Protein 7QBP (pdb70)

Sequence (291 aa):
TFREDFHSLRAGGLNWDSLPLRLFGKGNAKFWDPADIDFTRDAEDWQGLTEEEERRSVAMLCSQFIAGEEAVTQDLQPFMAAMAAEGRFGDEMYLTQFCCFEEAKHTQVFRLWMDAVGLTGDLHSHVAENPGYRAIFYEELPRSSSLNALHDDPSPANQVRRASVTYNHVVEGTLALTGYFAWQKICRSRGILPGMQEVVRRIGDDERRHMAWGTFTCRRHVAADEESNWDVVQEQMQHLLPLAVTQIQWRPEDAPEETPFRLDIDELAAYASSDRAGRRLGAISAARGVPVEQIDVD

Foldseek 3Di:
DPDDDDQQPDPPGDDCPFLLNVLVVVCVVLDDALVPFDQQQQLVLLVVDDPLLNVLVLLLLVLQLLLLVLCLPLLVLVLVLCVVVVNVSNNSSSVSLSVLSVRLNVNSVVNCVNNVVPDDSCLSQVPQQLSCCQRVPQQNVLSVVCVVPVDLLSLLLNLCSVLLQSLQQQLVLSLVVVCLQCVVPVHRVSVPVSSVSSVVSSVSSNSSSLLSLLLSCLVPVVSLVSSVVSLVVNLVSSLSRLPDADPVHDPQRPSNDDSVVSSVSSVVSSVVSSVSSCVSHPPHSCVSGVD

Nearest PDB structures (foldseek):
  7qbp-assembly1_A-2  TM=1.002E+00  e=9.980E-40  Saccharopolyspora erythraea NRRL 2338
  3ee4-assembly1_A-2  TM=9.680E-01  e=3.169E-27  Mycobacterium tuberculosis
  4ac8-assembly2_A  TM=9.803E-01  e=1.890E-26  Mycobacterium tuberculosis H37Rv
  6f6l-assembly1_B  TM=9.565E-01  e=1.086E-16  Geobacillus kaustophilus HTA426
  6f6h-assembly1_A  TM=9.255E-01  e=1.831E-16  Geobacillus kaustophilus HTA426

B-factor: mean 27.35, std 12.7, range [12.06, 147.05]

InterPro domains:
  IPR000358 Ribonucleotide reductase small subunit family [PF00268] (31-281)
  IPR009078 Ferritin-like superfamily [SSF47240] (8-293)
  IPR012348 Ribonucleotide reductase-like [G3DSA:1.10.620.20] (8-295)
  IPR033908 R2-like ligand binding oxidase [cd07911] (17-298)

Solvent-accessible surface area: 13421 Å² total; per-residue (Å²): 174,201,176,167,71,107,47,66,146,117,112,81,40,36,62,167,105,5,28,3,11,124,9,48,37,103,3,89,89,103,115,26,57,1,74,118,28,100,15,88,141,0,28,109,22,19,136,66,9,79,90,58,20,55,93,14,0,4,28,25,0,4,26,20,23,31,8,10,95,14,5,26,113,16,0,89,21,0,37,57,3,0,56,74,75,35,23,69,14,2,42,35,0,0,68,16,0,14,102,7,2,43,12,0,30,79,0,0,82,64,0,2,74,44,9,49,23,93,55,117,32,113,60,36,7,29,97,0,78,0,2,94,19,0,21,84,83,26,0,30,139,15,0,80,43,3,146,131,69,48,32,66,29,21,1,0,80,0,0,0,0,0,0,0,0,10,4,0,0,14,13,8,4,8,22,44,5,2,75,66,3,1,163,82,108,61,19,0,62,4,0,44,48,0,21,118,60,0,14,61,1,5,134,11,0,8,35,0,0,15,12,0,0,77,8,8,0,16,70,70,82,64,4,28,86,20,0,55,116,21,4,126,92,0,36,76,43,0,36,56,9,24,78,39,75,24,188,86,22,36,182,115,21,14,18,204,20,76,26,89,76,12,8,57,58,0,48,86,47,0,38,162,19,45,43,28,1,29,65,2,112,59,43,59,52,117,130,36,17,84,103

Organism: Saccharopolyspora erythraea (strain ATCC 11635 / DSM 40517 / JCM 4748 / NBRC 13426 / NCIMB 8594 / NRRL 2338) (NCBI:txid405948)

Secondary structure (DSSP, 8-state):
------GGGSTT---TTSHHHHHHHHHHHT---GGG---HHHHHHHHHS-HHHHHHHHHHHHHHHHHHHHHHHHTHHHHHHHHHHT-HHHHHHHHHHHHHHHHHHHHHHHHHHHHT--S--THHHHT-HHHIIIIIIIHHHHHHHHHH---HHHHHHHHIIIIIIIIIIIIHHHHHHHHHHHHTTT--HHHHHHHHHHHHHHHHHHHHHHHHHHHHHHH-THHHHHHHHHHHHHHHHHHHHHH---TT--SSPGGG--HHHHHHHHHHHHHHHHHHHHTTTTS-HHHH---

Radius of gyration: 19.6 Å; Cα contacts (8 Å, |Δi|>4): 371; chains: 1; bounding box: 37×56×52 Å

Structure (mmCIF, N/CA/C/O backbone):
data_7QBP
#
_entry.id   7QBP
#
_cell.length_a   103.173
_cell.length_b   103.173
_cell.length_c   61.574
_cell.angle_alpha   90.000
_cell.angle_beta   90.000
_cell.angle_gamma   90.000
#
_symmetry.space_group_name_H-M   'P 43 21 2'
#
loop_
_entity.id
_entity.type
_entity.pdbx_description
1 polymer 'R2-like ligand binding oxidase'
2 non-polymer 'MANGANESE (III) ION'
3 non-polymer 'FE (III) ION'
4 non-polymer 'PALMITIC ACID'
5 non-polymer 'SULFATE ION'
6 water water
#
loop_
_atom_site.group_PDB
_atom_site.id
_atom_site.type_symbol
_atom_site.label_atom_id
_atom_site.label_alt_id
_atom_site.label_comp_id
_atom_site.label_asym_id
_atom_site.label_entity_id
_atom_site.label_seq_id
_atom_site.pdbx_PDB_ins_code
_atom_site.Cartn_x
_atom_site.Cartn_y
_atom_site.Cartn_z
_atom_site.occupancy
_atom_site.B_iso_or_equiv
_atom_site.auth_seq_id
_atom_site.auth_comp_id
_atom_site.auth_asym_id
_atom_site.auth_atom_id
_atom_site.pdbx_PDB_model_num
ATOM 1 N N . THR A 1 19 ? -21.98100 -41.01800 -9.73900 1.000 53.41639 6 THR A N 1
ATOM 2 C CA . THR A 1 19 ? -23.20700 -40.23600 -10.05000 1.000 49.51595 6 THR A CA 1
ATOM 3 C C . THR A 1 19 ? -23.06000 -38.76100 -9.65100 1.000 44.41270 6 THR A C 1
ATOM 4 O O . THR A 1 19 ? -24.11300 -38.15000 -9.41300 1.000 44.68642 6 THR A O 1
ATOM 15 N N . PHE A 1 20 ? -21.85900 -38.16900 -9.62800 1.000 38.81731 7 PHE A N 1
ATOM 16 C CA . PHE A 1 20 ? -21.73900 -36.80800 -9.07400 1.000 35.33794 7 PHE A CA 1
ATOM 17 C C . PHE A 1 20 ? -21.14300 -35.77000 -9.99800 1.000 34.82471 7 PHE A C 1
ATOM 18 O O . PHE A 1 20 ? -21.52200 -34.59500 -9.95800 1.000 34.82471 7 PHE A O 1
ATOM 35 N N . ARG A 1 21 ? -20.08100 -36.12500 -10.68800 1.000 33.60351 8 ARG A N 1
ATOM 36 C CA . ARG A 1 21 ? -19.35600 -35.15100 -11.52200 1.000 32.03753 8 ARG A CA 1
ATOM 37 C C . ARG A 1 21 ? -18.88700 -35.89600 -12.75200 1.000 29.55040 8 ARG A C 1
ATOM 38 O O . ARG A 1 21 ? -18.44200 -37.02700 -12.56400 1.000 29.59514 8 ARG A O 1
ATOM 59 N N . GLU A 1 22 ? -19.00300 -35.28900 -13.91100 1.000 28.11603 9 GLU A N 1
ATOM 60 C CA . GLU A 1 22 ? -18.41800 -35.90000 -15.09500 1.000 29.20561 9 GLU A CA 1
ATOM 61 C C . GLU A 1 22 ? -17.47400 -35.02000 -15.90200 1.000 25.32885 9 GLU A C 1
ATOM 62 O O . GLU A 1 22 ? -16.85900 -35.51400 -16.84200 1.000 25.58150 9 GLU A O 1
ATOM 74 N N . ASP A 1 23 ? -17.32800 -33.73800 -15.58300 1.000 23.87867 10 ASP A N 1
ATOM 75 C CA . ASP A 1 23 ? -16.33300 -32.88700 -16.24300 1.000 23.91815 10 ASP A CA 1
ATOM 76 C C . ASP A 1 23 ? -16.07500 -31.67800 -15.35000 1.000 21.43628 10 ASP A C 1
ATOM 77 O O . ASP A 1 23 ? -16.69500 -31.53200 -14.28200 1.000 21.67840 10 ASP A O 1
ATOM 86 N N . PHE A 1 24 ? -15.22400 -30.77600 -15.84300 1.000 20.07294 11 PHE A N 1
ATOM 87 C CA . PHE A 1 24 ? -14.79800 -29.57900 -15.13100 1.000 18.69910 11 PHE A CA 1
ATOM 88 C C . PHE A 1 24 ? -14.89800 -28.39500 -16.07000 1.000 18.28327 11 PHE A C 1
ATOM 89 O O . PHE A 1 24 ? -14.33000 -28.41600 -17.17700 1.000 19.54919 11 PHE A O 1
ATOM 106 N N . HIS A 1 25 ? -15.62400 -27.36700 -15.65400 1.000 19.97820 12 HIS A N 1
ATOM 107 C CA . HIS A 1 25 ? -15.74000 -26.18400 -16.48700 1.000 21.42311 12 HIS A CA 1
ATOM 108 C C . HIS A 1 25 ? -14.38400 -25.58600 -16.78000 1.000 20.53879 12 HIS A C 1
A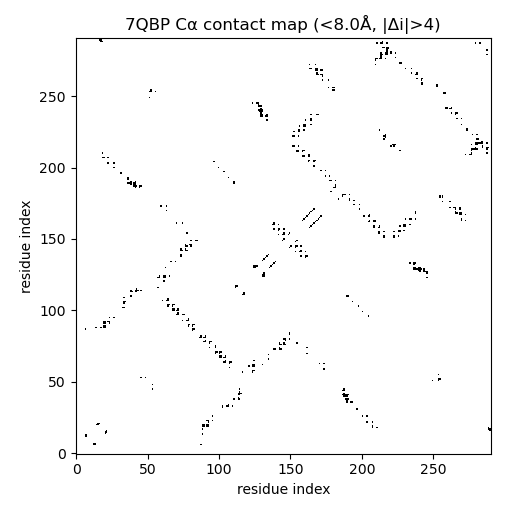TOM 109 O O . HIS A 1 25 ? -14.15600 -25.03800 -17.85800 1.000 21.92842 12 HIS A O 1
ATOM 123 N N . SER A 1 26 ? -13.47800 -25.65600 -15.80200 1.000 18.57541 13 SER A N 1
ATOM 124 C CA . SER A 1 26 ? -12.19500 -24.98600 -15.91600 1.000 19.72027 13 SER A CA 1
ATOM 125 C C . SER A 1 26 ? -11.23400 -25.68500 -16.88100 1.000 19.78607 13 SER A C 1
ATOM 126 O O . SER A 1 26 ? -10.19700 -25.09900 -17.21000 1.000 20.30455 13 SER A O 1
ATOM 134 N N . LEU A 1 27 ? -11.53200 -26.91400 -17.30800 1.000 19.02545 14 LEU A N 1
ATOM 135 C CA . LEU A 1 27 ? -10.70700 -27.66100 -18.26800 1.000 18.98071 14 LEU A CA 1
ATOM 136 C C . LEU A 1 27 ? -11.34900 -27.71700 -19.65800 1.000 19.96767 14 LEU A C 1
ATOM 137 O O . LEU A 1 27 ? -10.78100 -28.31700 -20.58500 1.000 20.37298 14 LEU A O 1
ATOM 153 N N . ARG A 1 28 ? -12.45700 -27.04200 -19.86500 1.000 20.64670 15 ARG A N 1
ATOM 154 C CA . ARG A 1 28 ? -13.03300 -27.01300 -21.18400 1.000 21.26520 15 ARG A CA 1
ATOM 155 C C . ARG A 1 28 ? -12.25400 -26.09100 -22.09200 1.000 21.82579 15 ARG A C 1
ATOM 156 O O . ARG A 1 28 ? -11.55900 -25.17600 -21.65600 1.000 21.77578 15 ARG A O 1
ATOM 177 N N . ALA A 1 29 ? -12.36700 -26.36200 -23.37800 1.000 22.51797 16 ALA A N 1
ATOM 178 C CA . ALA A 1 29 ? -11.70700 -25.48200 -24.33600 1.000 23.62601 16 ALA A CA 1
ATOM 179 C C . ALA A 1 29 ? -12.26800 -24.09100 -24.14700 1.000 25.31831 16 ALA A C 1
ATOM 180 O O . ALA A 1 29 ? -13.47600 -23.91300 -24.00100 1.000 26.71847 16 ALA A O 1
ATOM 187 N N . GLY A 1 30 ? -11.38400 -23.10000 -24.17800 1.000 24.97880 17 GLY A N 1
ATOM 188 C CA . GLY A 1 30 ? -11.74000 -21.70400 -23.96900 1.000 26.11577 17 GLY A CA 1
ATOM 189 C C . GLY A 1 30 ? -11.80300 -21.29500 -22.48100 1.000 26.17895 17 GLY A C 1
ATOM 190 O O . GLY A 1 30 ? -11.89100 -20.10600 -22.18500 1.000 29.61091 17 GLY A O 1
ATOM 194 N N . GLY A 1 31 ? -11.59200 -22.22300 -21.55600 1.000 25.02617 18 GLY A N 1
ATOM 195 C CA . GLY A 1 31 ? -11.48600 -21.89900 -20.14500 1.000 23.67075 18 GLY A CA 1
ATOM 196 C C . GLY A 1 31 ? -12.74700 -21.23000 -19.65100 1.000 23.68127 18 GLY A C 1
ATOM 197 O O . GLY A 1 31 ? -13.88400 -21.55800 -20.03500 1.000 25.83152 18 GLY A O 1
ATOM 201 N N . LEU A 1 32 ? -12.54300 -20.27300 -18.75400 1.000 22.16795 19 LEU A N 1
ATOM 202 C CA . LEU A 1 32 ? -13.64200 -19.50300 -18.18500 1.000 23.25227 19 LEU A CA 1
ATOM 203 C C . LEU A 1 32 ? -13.79900 -18.20100 -18.93900 1.000 23.57600 19 LEU A C 1
ATOM 204 O O . LEU A 1 32 ? -12.82500 -17.60000 -19.37500 1.000 24.97353 19 LEU A O 1
ATOM 220 N N . ASN A 1 33 ? -15.02500 -17.75600 -19.09000 1.000 25.34200 20 ASN A N 1
ATOM 221 C CA . ASN A 1 33 ? -15.34600 -16.57900 -19.87500 1.000 26.43423 20 ASN A CA 1
ATOM 222 C C . ASN A 1 33 ? -15.27900 -15.34900 -19.00000 1.000 24.46294 20 ASN A C 1
ATOM 223 O O . ASN A 1 33 ? -16.25700 -14.98100 -18.35800 1.000 23.73655 20 ASN A O 1
ATOM 234 N N . TRP A 1 34 ? -14.10200 -14.70800 -18.99500 1.000 23.58916 21 TRP A N 1
ATOM 235 C CA . TRP A 1 34 ? -13.89200 -13.56200 -18.14000 1.000 24.52611 21 TRP A CA 1
ATOM 236 C C . TRP A 1 34 ? -14.76500 -12.39500 -18.48700 1.000 25.38937 21 TRP A C 1
ATOM 237 O O . TRP A 1 34 ? -14.87100 -11.48800 -17.66300 1.000 26.41581 21 TRP A O 1
ATOM 258 N N . ASP A 1 35 ? -15.38100 -12.37200 -19.68100 1.000 26.05525 22 ASP A N 1
ATOM 259 C CA . ASP A 1 35 ? -16.27600 -11.28500 -20.04200 1.000 28.12917 22 ASP A CA 1
ATOM 260 C C . ASP A 1 35 ? -17.66800 -11.47100 -19.48100 1.000 25.23936 22 ASP A C 1
ATOM 261 O O . ASP A 1 35 ? -18.47500 -10.54100 -19.58400 1.000 26.40791 22 ASP A O 1
ATOM 270 N N . SER A 1 36 ? -17.94900 -12.61900 -18.88500 1.000 23.23386 23 SER A N 1
ATOM 271 C CA . SER A 1 36 ? -19.27100 -12.83700 -18.31800 1.000 23.72601 23 SER A CA 1
ATOM 272 C C . SER A 1 36 ? -19.49700 -11.86400 -17.16400 1.000 22.46534 23 SER A C 1
ATOM 273 O O . SER A 1 36 ? -18.59400 -11.52700 -16.40000 1.000 24.17079 23 SER A O 1
ATOM 281 N N . LEU A 1 37 ? -20.72600 -11.44900 -16.98600 1.000 21.70472 24 LEU A N 1
ATOM 282 C CA . LEU A 1 37 ? -21.07900 -10.56100 -15.87800 1.000 20.30192 24 LEU A CA 1
ATOM 283 C C . LEU A 1 37 ? -20.61100 -11.12600 -14.53100 1.000 18.28063 24 LEU A C 1
ATOM 284 O O . LEU A 1 37 ? -19.94700 -10.40000 -13.76900 1.000 18.73594 24 LEU A O 1
ATOM 300 N N . PRO A 1 38 ? -20.90000 -12.36800 -14.15400 1.000 18.20958 25 PRO A N 1
ATOM 301 C CA . PRO A 1 38 ? -20.46000 -12.82200 -12.80800 1.000 18.55960 25 PRO A CA 1
ATOM 302 C C . PRO A 1 38 ? -18.96400 -12.78700 -12.62500 1.000 17.85163 25 PRO A C 1
ATOM 303 O O . PRO A 1 38 ? -18.48200 -12.47400 -11.53200 1.000 17.59107 25 PRO A O 1
ATOM 314 N N . LEU A 1 39 ? -18.20900 -13.12500 -13.66100 1.000 17.87531 26 LEU A N 1
ATOM 315 C CA . LEU A 1 39 ? -16.77300 -13.11800 -13.51600 1.000 17.88585 26 LEU A CA 1
ATOM 316 C C . LEU A 1 39 ? -16.20600 -11.72300 -13.53900 1.000 18.04639 26 LEU A C 1
ATOM 317 O O . LEU A 1 39 ? -15.22000 -11.48200 -12.86100 1.000 18.78858 26 LEU A O 1
ATOM 333 N N . ARG A 1 40 ? -16.83100 -10.78900 -14.25600 1.000 18.65172 27 ARG A N 1
ATOM 334 C CA . ARG A 1 40 ? -16.40500 -9.40100 -14.12900 1.000 19.71764 27 ARG A CA 1
ATOM 335 C C . ARG A 1 40 ? -16.65000 -8.90200 -12.70500 1.000 19.42286 27 ARG A C 1
ATOM 336 O O . ARG A 1 40 ? -15.82500 -8.19800 -12.13300 1.000 19.83870 27 ARG A O 1
ATOM 357 N N . LEU A 1 41 ? -17.79000 -9.25800 -12.12000 1.000 17.95691 28 LEU A N 1
ATOM 358 C CA . LEU A 1 41 ? -18.06400 -8.83500 -10.74300 1.000 18.10955 28 LEU A CA 1
ATOM 359 C C . LEU A 1 41 ? -17.08200 -9.46200 -9.78100 1.000 18.11744 28 LEU A C 1
ATOM 360 O O . LEU A 1 41 ? -16.62700 -8.80100 -8.84600 1.000 17.20945 28 LEU A O 1
ATOM 376 N N . PHE A 1 42 ? -16.74000 -10.74900 -9.99100 1.000 16.83308 29 PHE A N 1
ATOM 377 C CA . PHE A 1 42 ? -15.76300 -11.42700 -9.13800 1.000 16.39093 29 PHE A CA 1
ATOM 378 C C . PHE A 1 42 ? -14.44400 -10.65800 -9.15100 1.000 16.72517 29 PHE A C 1
ATOM 379 O O . PHE A 1 42 ? -13.80900 -10.43000 -8.11600 1.000 16.72780 29 PHE A O 1
ATOM 396 N N . GLY A 1 43 ? -13.99300 -10.27700 -10.34700 1.000 17.69370 30 GLY A N 1
ATOM 397 C CA . GLY A 1 43 ? -12.76000 -9.51900 -10.43900 1.000 17.57265 30 GLY A CA 1
ATOM 398 C C . GLY A 1 43 ? -12.83300 -8.17600 -9.76000 1.000 18.14903 30 GLY A C 1
ATOM 399 O O . GLY A 1 43 ? -11.87800 -7.74800 -9.07100 1.000 19.03860 30 GLY A O 1
ATOM 403 N N . LYS A 1 44 ? -13.96800 -7.50200 -9.86600 1.000 18.19641 31 LYS A N 1
ATOM 404 C CA . LYS A 1 44 ? -14.13100 -6.21000 -9.20800 1.000 19.05178 31 LYS A CA 1
ATOM 405 C C . LYS A 1 44 ? -14.12200 -6.37300 -7.69500 1.000 18.21220 31 LYS A C 1
ATOM 406 O O . LYS A 1 44 ? -13.50300 -5.57600 -6.98400 1.000 19.55972 31 LYS A O 1
ATOM 425 N N . GLY A 1 45 ? -14.76100 -7.42400 -7.19300 1.000 17.29367 32 GLY A N 1
ATOM 426 C CA . GLY A 1 45 ? -14.77800 -7.67400 -5.79200 1.000 17.16996 32 GLY A CA 1
ATOM 427 C C . GLY A 1 45 ? -13.39500 -7.96900 -5.24100 1.000 17.24892 32 GLY A C 1
ATOM 428 O O . GLY A 1 45 ? -13.03700 -7.53500 -4.15000 1.000 18.48327 32 GLY A O 1
ATOM 432 N N . ASN A 1 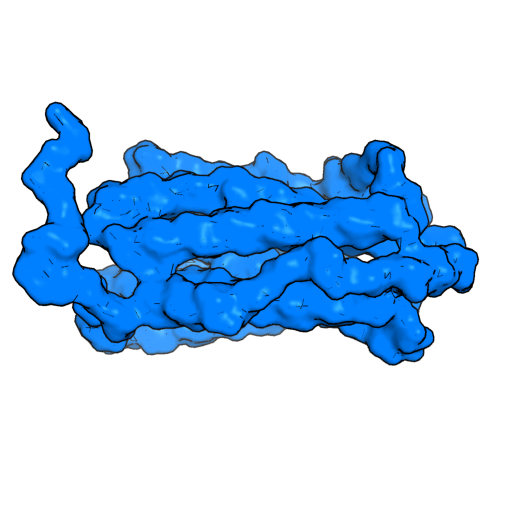46 ? -12.56000 -8.62200 -6.02900 1.000 16.60148 33 ASN A N 1
ATOM 433 C CA . ASN A 1 46 ? -11.19100 -8.84300 -5.60000 1.000 16.86729 33 ASN A CA 1
ATOM 434 C C . ASN A 1 46 ? -10.40800 -7.55400 -5.58100 1.000 16.78572 33 ASN A C 1
ATOM 435 O O . ASN A 1 46 ? -9.60600 -7.31000 -4.65800 1.000 18.71224 33 ASN A O 1
ATOM 446 N N . ALA A 1 47 ? -10.63000 -6.70500 -6.56900 1.000 17.67266 34 ALA A N 1
ATOM 447 C CA . ALA A 1 47 ? -9.89700 -5.44400 -6.60700 1.000 18.94124 34 ALA A CA 1
ATOM 448 C C . ALA A 1 47 ? -10.33700 -4.49200 -5.49300 1.000 20.37035 34 ALA A C 1
ATOM 449 O O . ALA A 1 47 ? -9.55800 -3.65100 -5.06200 1.000 22.73904 34 ALA A O 1
ATOM 456 N N . LYS A 1 48 ? -11.58000 -4.59700 -5.03400 1.000 19.11494 35 LYS A N 1
ATOM 457 C CA . LYS A 1 48 ? -12.14800 -3.71100 -4.04000 1.000 20.09401 35 LYS A CA 1
ATOM 458 C C . LYS A 1 48 ? -12.22400 -4.33800 -2.65600 1.000 20.48879 35 LYS A C 1
ATOM 459 O O . LYS A 1 48 ? -12.94300 -3.84800 -1.81100 1.000 22.96275 35 LYS A O 1
ATOM 478 N N . PHE A 1 49 ? -11.48400 -5.42400 -2.40700 1.000 18.92018 36 PHE A N 1
ATOM 479 C CA . PHE A 1 49 ? -11.54800 -6.07200 -1.10800 1.000 18.20694 36 PHE A CA 1
ATOM 480 C C . PHE A 1 49 ? -11.12800 -5.12300 0.00800 1.000 18.64119 36 PHE A C 1
ATOM 481 O O . PHE A 1 49 ? -10.22200 -4.30600 -0.15500 1.000 19.62815 36 PHE A O 1
ATOM 498 N N . TRP A 1 50 ? -11.82600 -5.19400 1.12100 1.000 17.38842 37 TRP A N 1
ATOM 499 C CA . TRP A 1 50 ? -11.52600 -4.41200 2.31300 1.000 17.80688 37 TRP A CA 1
ATOM 500 C C . TRP A 1 50 ? -11.69500 -5.32400 3.53200 1.000 17.60950 37 TRP A C 1
ATOM 501 O O . TRP A 1 50 ? -12.54500 -6.21500 3.55600 1.000 17.49369 37 TRP A O 1
ATOM 522 N N . ASP A 1 51 ? -10.91100 -5.04000 4.55400 1.000 18.43326 38 ASP A N 1
ATOM 523 C CA . ASP A 1 51 ? -10.91500 -5.81600 5.78300 1.000 18.49645 38 ASP A CA 1
ATOM 524 C C . ASP A 1 51 ? -11.58200 -5.01200 6.89200 1.000 19.50708 38 ASP A C 1
ATOM 525 O O . ASP A 1 51 ? -11.07200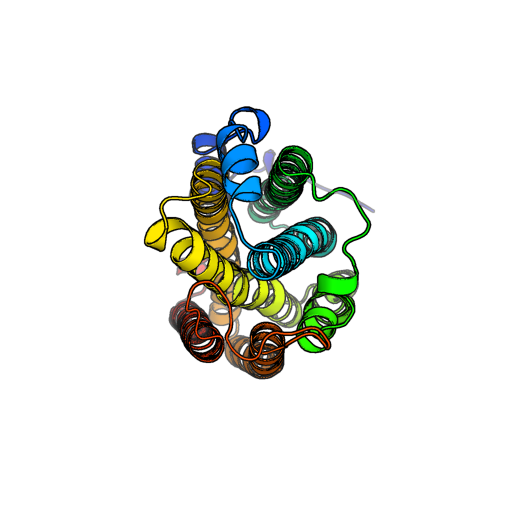 -3.96400 7.28000 1.000 19.84923 38 ASP A O 1
ATOM 534 N N . PRO A 1 52 ? -12.65400 -5.53700 7.50100 1.000 18.09377 39 PRO A N 1
ATOM 535 C CA . PRO A 1 52 ? -13.26100 -4.88700 8.66300 1.000 18.51224 39 PRO A CA 1
ATOM 536 C C . PRO A 1 52 ? -12.28300 -4.54300 9.75200 1.000 19.76764 39 PRO A C 1
ATOM 537 O O . PRO A 1 52 ? -12.50600 -3.53000 10.43100 1.000 21.23886 39 PRO A O 1
ATOM 548 N N . ALA A 1 53 ? -11.23000 -5.32800 9.95100 1.000 19.80450 40 ALA A N 1
ATOM 549 C CA . ALA A 1 53 ? -10.29300 -5.08000 11.01700 1.000 21.84684 40 ALA A CA 1
ATOM 550 C C . ALA A 1 53 ? -9.51900 -3.78600 10.84500 1.000 22.58114 40 ALA A C 1
ATOM 551 O O . ALA A 1 53 ? -8.87800 -3.35600 11.79700 1.000 24.27080 40 ALA A O 1
ATOM 558 N N . ASP A 1 54 ? -9.50200 -3.21200 9.65100 1.000 21.44681 41 ASP A N 1
ATOM 559 C CA . ASP A 1 54 ? -8.76900 -1.98500 9.40000 1.000 24.06290 41 ASP A CA 1
ATOM 560 C C . ASP A 1 54 ? -9.56400 -0.74000 9.74900 1.000 26.11840 41 ASP A C 1
ATOM 561 O O . ASP A 1 54 ? -9.00900 0.35300 9.65800 1.000 29.64513 41 ASP A O 1
ATOM 570 N N . ILE A 1 55 ? -10.81400 -0.84200 10.19700 1.000 24.03922 42 ILE A N 1
ATOM 571 C CA . ILE A 1 55 ? -11.60500 0.34300 10.47700 1.000 24.28924 42 ILE A CA 1
ATOM 572 C C . ILE A 1 55 ? -11.49500 0.62500 11.98100 1.000 25.89733 42 ILE A C 1
ATOM 573 O O . ILE A 1 55 ? -11.80800 -0.24500 12.80700 1.000 26.89217 42 ILE A O 1
ATOM 589 N N . ASP A 1 56 ? -11.12300 1.84600 12.34000 1.000 27.51331 43 ASP A N 1
ATOM 590 C CA . ASP A 1 56 ? -11.03500 2.27400 13.74000 1.000 28.50817 43 ASP A CA 1
ATOM 591 C C . ASP A 1 56 ? -12.39000 2.76600 14.23900 1.000 27.25275 43 ASP A C 1
ATOM 592 O O . ASP A 1 56 ? -13.00600 3.64500 13.60600 1.000 28.30024 43 ASP A O 1
ATOM 601 N N . PHE A 1 57 ? -12.91900 2.11500 15.28200 1.000 25.55518 44 PHE A N 1
ATOM 602 C CA . PHE A 1 57 ? -14.22000 2.48700 15.83700 1.000 23.72866 44 PHE A CA 1
ATOM 603 C C . PHE A 1 57 ? -14.10800 3.27300 17.13500 1.000 26.41580 44 PHE A C 1
ATOM 604 O O . PHE A 1 57 ? -15.11300 3.43800 17.82200 1.000 26.28685 44 PHE A O 1
ATOM 621 N N . THR A 1 58 ? -12.90300 3.72200 17.50300 1.000 28.08969 45 THR A N 1
ATOM 622 C CA . THR A 1 58 ? -12.73100 4.36100 18.80200 1.000 29.18720 45 THR A CA 1
ATOM 623 C C . THR A 1 58 ? -13.52400 5.66900 18.88000 1.000 28.55554 45 THR A C 1
ATOM 624 O O . THR A 1 58 ? -14.07600 6.00400 19.92600 1.000 28.71345 45 THR A O 1
ATOM 635 N N . ARG A 1 59 ? -13.59600 6.42800 17.78300 1.000 27.58964 46 ARG A N 1
ATOM 636 C CA . ARG A 1 59 ? -14.32800 7.69800 17.79300 1.000 28.30025 46 ARG A CA 1
ATOM 637 C C . ARG A 1 59 ? -15.82200 7.42100 17.83100 1.000 25.91050 46 ARG A C 1
ATOM 638 O O . ARG A 1 59 ? -16.56400 8.12100 18.52100 1.000 27.29223 46 ARG A O 1
ATOM 659 N N . ASP A 1 60 ? -16.26100 6.31200 17.21900 1.000 25.12355 47 ASP A N 1
ATOM 660 C CA . ASP A 1 60 ? -17.67400 5.94600 17.29200 1.000 24.09712 47 ASP A CA 1
ATOM 661 C C . ASP A 1 60 ? -18.06700 5.64500 18.72400 1.000 25.22619 47 ASP A C 1
ATOM 662 O O . ASP A 1 60 ? -19.18100 5.97600 19.17100 1.000 25.44464 47 ASP A O 1
ATOM 671 N N . ALA A 1 61 ? -17.19400 4.96400 19.44400 1.000 25.72888 48 ALA A N 1
ATOM 672 C CA . ALA A 1 61 ? -17.50600 4.68300 20.83100 1.000 25.91312 48 ALA A CA 1
ATOM 673 C C . ALA A 1 61 ? -17.65900 5.96500 21.64000 1.000 27.41330 48 ALA A C 1
ATOM 674 O O . ALA A 1 61 ? -18.52000 6.05500 22.53400 1.000 28.86872 48 ALA A O 1
ATOM 681 N N . GLU A 1 62 ? -16.82400 6.95700 21.36500 1.000 27.77125 49 GLU A N 1
ATOM 682 C CA . GLU A 1 62 ? -16.95200 8.23200 22.06900 1.000 30.27416 49 GLU A CA 1
ATOM 683 C C . GLU A 1 62 ? -18.26400 8.91800 21.66700 1.000 29.49776 49 GLU A C 1
ATOM 684 O O . GLU A 1 62 ? -19.01300 9.43500 22.49800 1.000 30.93213 49 GLU A O 1
ATOM 696 N N . ASP A 1 63 ? -18.57700 8.91000 20.37700 1.000 28.57397 50 ASP A N 1
ATOM 697 C CA . ASP A 1 63 ? -19.82000 9.55400 19.95500 1.000 28.00285 50 ASP A CA 1
ATOM 698 C C . ASP A 1 63 ? -21.04600 8.86700 20.56400 1.000 28.39499 50 ASP A C 1
ATOM 699 O O . ASP A 1 63 ? -22.02800 9.51200 20.97300 1.000 28.52132 50 ASP A O 1
ATOM 708 N N . TRP A 1 64 ? -20.98500 7.54500 20.66000 1.000 28.22919 51 TRP A N 1
ATOM 709 C CA . TRP A 1 64 ? -22.08100 6.78600 21.23900 1.000 27.72386 51 TRP A CA 1
ATOM 710 C C . TRP A 1 64 ? -22.40800 7.29000 22.63100 1.000 29.01612 51 TRP A C 1
ATOM 711 O O . TRP A 1 64 ? -23.58500 7.33800 23.02600 1.000 29.13982 51 TRP A O 1
ATOM 732 N N . GLN A 1 65 ? -21.37200 7.59000 23.42500 1.000 30.67684 52 GLN A N 1
ATOM 733 C CA . GLN A 1 65 ? -21.61500 8.08400 24.78300 1.000 31.88226 52 GLN A CA 1
ATOM 734 C C . GLN A 1 65 ? -22.33200 9.44300 24.82200 1.000 31.38220 52 GLN A C 1
ATOM 735 O O . GLN A 1 65 ? -22.97300 9.78900 25.84400 1.000 32.05858 52 GLN A O 1
ATOM 749 N N . GLY A 1 66 ? -22.19100 10.24800 23.75900 1.000 30.86108 53 GLY A N 1
ATOM 750 C CA . GLY A 1 66 ? -22.84600 11.54100 23.72700 1.000 30.44787 53 GLY A CA 1
ATOM 751 C C . GLY A 1 66 ? -24.27700 11.52400 23.21600 1.000 29.44512 53 GLY A C 1
ATOM 752 O O . GLY A 1 66 ? -24.92600 12.57200 23.19800 1.000 31.55326 53 GLY A O 1
ATOM 756 N N . LEU A 1 67 ? -24.75500 10.40400 22.72000 1.000 26.78165 54 LEU A N 1
ATOM 757 C CA . LEU A 1 67 ? -26.12000 10.31600 22.24000 1.000 25.04461 54 LEU A CA 1
ATOM 758 C C . LEU A 1 67 ? -27.07000 10.20100 23.42300 1.000 27.03693 54 LEU A C 1
ATOM 759 O O . LEU A 1 67 ? -26.70600 9.77300 24.50500 1.000 29.88989 54 LEU A O 1
ATOM 775 N N . THR A 1 68 ? -28.31500 10.59100 23.20500 1.000 25.02092 55 THR A N 1
ATOM 776 C CA . THR A 1 68 ? -29.33300 10.39000 24.22700 1.000 24.49452 55 THR A CA 1
ATOM 777 C C . THR A 1 68 ? -29.70700 8.91900 24.25000 1.000 23.72339 55 THR A C 1
ATOM 778 O O . THR A 1 68 ? -29.41600 8.16600 23.29100 1.000 23.35229 55 THR A O 1
ATOM 789 N N . GLU A 1 69 ? -30.46100 8.51600 25.28100 1.000 25.47885 56 GLU A N 1
ATOM 790 C CA . GLU A 1 69 ? -30.92100 7.14400 25.34400 1.000 25.74205 56 GLU A CA 1
ATOM 791 C C . GLU A 1 69 ? -31.80300 6.80100 24.16200 1.000 24.27608 56 GLU A C 1
ATOM 792 O O . GLU A 1 69 ? -31.69400 5.71900 23.60100 1.000 23.69970 56 GLU A O 1
ATOM 804 N N A GLU A 1 70 ? -32.72000 7.69300 23.76100 0.477 23.82603 57 GLU A N 1
ATOM 805 N N B GLU A 1 70 ? -32.67800 7.72300 23.76900 0.523 24.39978 57 GLU A N 1
ATOM 806 C CA A GLU A 1 70 ? -33.59000 7.33100 22.63900 0.477 23.66022 57 GLU A CA 1
ATOM 807 C CA B GLU A 1 70 ? -33.59500 7.47500 22.67200 0.523 24.64718 57 GLU A CA 1
ATOM 808 C C A GLU A 1 70 ? -32.77700 7.23400 21.37100 0.477 22.51270 57 GLU A C 1
ATOM 809 C C B GLU A 1 70 ? -32.83500 7.32900 21.37600 0.523 23.00224 57 GLU A C 1
ATOM 810 O O A GLU A 1 70 ? -33.01100 6.35300 20.54300 0.477 21.41522 57 GLU A O 1
ATOM 811 O O B GLU A 1 70 ? -33.15500 6.47900 20.54700 0.523 22.04950 57 GLU A O 1
ATOM 834 N N . GLU A 1 71 ? -31.79400 8.10900 21.20100 1.000 21.42311 58 GLU A N 1
ATOM 835 C CA . GLU A 1 71 ? -30.96700 8.02400 20.00700 1.000 20.16243 58 GLU A CA 1
ATOM 836 C C . GLU A 1 71 ? -30.22100 6.69900 19.98400 1.000 20.54668 58 GLU A C 1
ATOM 837 O O . GLU A 1 71 ? -30.16500 6.04200 18.95700 1.000 19.70185 58 GLU A O 1
ATOM 849 N N . ARG A 1 72 ? -29.64900 6.27800 21.12200 1.000 20.78356 59 ARG A N 1
ATOM 850 C CA . ARG A 1 72 ? -28.99100 4.96300 21.15200 1.000 21.88632 59 ARG A CA 1
ATOM 851 C C . ARG A 1 72 ? -29.96300 3.84900 20.80500 1.000 21.25203 59 ARG A C 1
ATOM 852 O O . ARG A 1 72 ? -29.58000 2.88700 20.14600 1.000 21.16255 59 ARG A O 1
ATOM 873 N N . ARG A 1 73 ? -31.19800 3.93400 21.29700 1.000 20.98096 60 ARG A N 1
ATOM 874 C CA . ARG A 1 73 ? -32.14300 2.86300 21.01400 1.000 22.05213 60 ARG A CA 1
ATOM 875 C C . ARG A 1 73 ? -32.40700 2.78200 19.52300 1.000 20.27035 60 ARG A C 1
ATOM 876 O O . ARG A 1 73 ? -32.53400 1.69400 18.96100 1.000 20.83619 60 ARG A O 1
ATOM 897 N N . SER A 1 74 ? -32.56300 3.93800 18.84700 1.000 20.87304 61 SER A N 1
ATOM 898 C CA . SER A 1 74 ? -32.83700 3.92400 17.41100 1.000 20.96780 61 SER A CA 1
ATOM 899 C C . SER A 1 74 ? -31.64400 3.40000 16.63600 1.000 19.74659 61 SER A C 1
ATOM 900 O O . SER A 1 74 ? -31.81300 2.61000 15.69900 1.000 19.77290 61 SER A O 1
ATOM 908 N N . VAL A 1 75 ? -30.43500 3.80500 17.00900 1.000 18.68331 62 VAL A N 1
ATOM 909 C CA . VAL A 1 75 ? -29.23800 3.29700 16.34200 1.000 19.08598 62 VAL A CA 1
ATOM 910 C C . VAL A 1 75 ? -29.08200 1.80200 16.57200 1.000 18.04376 62 VAL A C 1
ATOM 911 O O . VAL A 1 75 ? -28.76700 1.05000 15.65100 1.000 18.29115 62 VAL A O 1
ATOM 924 N N . ALA A 1 76 ? -29.31000 1.34300 17.80100 1.000 18.01744 63 ALA A N 1
ATOM 925 C CA . ALA A 1 76 ? -29.24700 -0.08900 18.07200 1.000 18.45432 63 ALA A CA 1
ATOM 926 C C . ALA A 1 76 ? -30.24700 -0.84700 17.23800 1.000 17.67793 63 ALA A C 1
ATOM 927 O O . ALA A 1 76 ? -29.96000 -1.96300 16.79100 1.000 18.49643 63 ALA A O 1
ATOM 934 N N . MET A 1 77 ? -31.45600 -0.30800 17.10100 1.000 17.58843 64 MET A N 1
ATOM 935 C CA . MET A 1 77 ? -32.47500 -0.98100 16.27000 1.000 17.11206 64 MET A CA 1
ATOM 936 C C . MET A 1 77 ? -32.00500 -1.11000 14.82500 1.000 16.49358 64 MET A C 1
ATOM 937 O O . MET A 1 77 ? -32.11200 -2.18700 14.23600 1.000 17.75950 64 MET A O 1
ATOM 951 N N . LEU A 1 78 ? -31.50400 -0.01000 14.24000 1.000 16.56990 65 LEU A N 1
ATOM 952 C CA . LEU A 1 78 ? -31.03300 -0.05000 12.85300 1.000 16.73833 65 LEU A CA 1
ATOM 953 C C . LEU A 1 78 ? -29.86500 -1.00200 12.71200 1.000 16.03036 65 LEU A C 1
ATOM 954 O O . LEU A 1 78 ? -29.81000 -1.81700 11.78600 1.000 16.18564 65 LEU A O 1
ATOM 970 N N . CYS A 1 79 ? -28.91100 -0.93500 13.62500 1.000 16.31197 66 CYS A N 1
ATOM 971 C CA . CYS A 1 79 ? -27.76000 -1.83200 13.56100 1.000 17.41999 66 CYS A CA 1
ATOM 972 C C . CYS A 1 79 ? -28.18000 -3.29200 13.71200 1.000 16.68307 66 CYS A C 1
ATOM 973 O O . CYS A 1 79 ? -27.65200 -4.16500 13.01800 1.000 16.38303 66 CYS A O 1
ATOM 981 N N . SER A 1 80 ? -29.11600 -3.58000 14.62200 1.000 16.34355 67 SER A N 1
ATOM 982 C CA . SER A 1 80 ? -29.59800 -4.94500 14.81900 1.000 16.53304 67 SER A CA 1
ATOM 983 C C . SER A 1 80 ? -30.29900 -5.47600 13.57900 1.000 15.91455 67 SER A C 1
ATOM 984 O O . SER A 1 80 ? -30.07300 -6.63200 13.17600 1.000 15.76453 67 SER A O 1
ATOM 992 N N . GLN A 1 81 ? -31.13700 -4.64900 12.95600 1.000 15.16973 68 GLN A N 1
ATOM 993 C CA . GLN A 1 81 ? -31.78000 -5.06000 11.72600 1.000 16.00929 68 GLN A CA 1
ATOM 994 C C . GLN A 1 81 ? -30.72700 -5.38100 10.66800 1.000 15.38028 68 GLN A C 1
ATOM 995 O O . GLN A 1 81 ? -30.84600 -6.36800 9.94200 1.000 15.65136 68 GLN A O 1
ATOM 1009 N N . PHE A 1 82 ? -29.67500 -4.56000 10.56200 1.000 15.36711 69 PHE A N 1
ATOM 1010 C CA . PHE A 1 82 ? -28.63100 -4.82600 9.60900 1.000 15.12762 69 PHE A CA 1
ATOM 1011 C C . PHE A 1 82 ? -27.89200 -6.11200 9.90200 1.000 14.59334 69 PHE A C 1
ATOM 1012 O O . PHE A 1 82 ? -27.76500 -6.95700 9.02100 1.000 15.18551 69 PHE A O 1
ATOM 1029 N N . ILE A 1 83 ? -27.35600 -6.28000 11.10800 1.000 14.96180 70 ILE A N 1
ATOM 1030 C CA . ILE A 1 83 ? -26.49900 -7.42400 11.34400 1.000 14.56965 70 ILE A CA 1
ATOM 1031 C C . ILE A 1 83 ? -27.26700 -8.70700 11.23000 1.000 14.32489 70 ILE A C 1
ATOM 1032 O O . ILE A 1 83 ? -26.76000 -9.70900 10.69200 1.000 14.60123 70 ILE A O 1
ATOM 1048 N N . ALA A 1 84 ? -28.50900 -8.73600 11.73700 1.000 14.36700 71 ALA A N 1
ATOM 1049 C CA . ALA A 1 84 ? -29.32100 -9.93500 11.56700 1.000 15.15130 71 ALA A CA 1
ATOM 1050 C C . ALA A 1 84 ? -29.60400 -10.19600 10.09300 1.000 14.51702 71 ALA A C 1
ATOM 1051 O O . ALA A 1 84 ? -29.62800 -11.34200 9.66700 1.000 15.27763 71 ALA A O 1
ATOM 1058 N N . GLY A 1 85 ? -29.75800 -9.15400 9.28800 1.000 14.66966 72 GLY A N 1
ATOM 1059 C CA . GLY A 1 85 ? -29.96900 -9.32500 7.88800 1.000 14.93022 72 GLY A CA 1
ATOM 1060 C C . GLY A 1 85 ? -28.73000 -9.86000 7.18200 1.000 14.69335 72 GLY A C 1
ATOM 1061 O O . GLY A 1 85 ? -28.84000 -10.72000 6.30400 1.000 14.55123 72 GLY A O 1
ATOM 1065 N N . GLU A 1 86 ? -27.55900 -9.36600 7.56900 1.000 14.40385 73 GLU A N 1
ATOM 1066 C CA . GLU A 1 86 ? -26.28900 -9.86500 6.99900 1.000 15.51713 73 GLU A CA 1
ATOM 1067 C C . GLU A 1 86 ? -26.11000 -11.33800 7.35500 1.000 14.33015 73 GLU A C 1
ATOM 1068 O O . GLU A 1 86 ? -25.74700 -12.15100 6.50000 1.000 13.97221 73 GLU A O 1
ATOM 1080 N N . GLU A 1 87 ? -26.43600 -11.71700 8.58000 1.000 13.91169 74 GLU A N 1
ATOM 1081 C CA . GLU A 1 87 ? -26.38700 -13.10800 8.98300 1.000 15.18025 74 GLU A CA 1
ATOM 1082 C C . GLU A 1 87 ? -27.37800 -13.93600 8.17700 1.000 14.95128 74 GLU A C 1
ATOM 1083 O O . GLU A 1 87 ? -27.06200 -15.03300 7.69100 1.000 15.53292 74 GLU A O 1
ATOM 1095 N N . ALA A 1 88 ? -28.59100 -13.43400 8.00200 1.000 14.77758 75 ALA A N 1
ATOM 1096 C CA . ALA A 1 88 ? -29.60600 -14.15300 7.26000 1.000 15.07497 75 ALA A CA 1
ATOM 1097 C C . ALA A 1 88 ? -29.14300 -14.41100 5.82600 1.000 14.66704 75 ALA A C 1
ATOM 1098 O O . ALA A 1 88 ? -29.32100 -15.51400 5.29800 1.000 16.05140 75 ALA A O 1
ATOM 1105 N N . VAL A 1 89 ? -28.63800 -13.39800 5.14500 1.000 14.09066 76 VAL A N 1
ATOM 1106 C CA . VAL A 1 89 ? -28.27600 -13.59100 3.74800 1.000 14.77756 76 VAL A CA 1
ATOM 1107 C C . VAL A 1 89 ? -27.05900 -14.48400 3.64600 1.000 14.21172 76 VAL A C 1
ATOM 1108 O O . VAL A 1 89 ? -26.93900 -15.27500 2.71100 1.000 16.05929 76 VAL A O 1
ATOM 1121 N N . THR A 1 90 ? -26.12500 -14.37700 4.59400 1.000 14.20646 77 THR A N 1
ATOM 1122 C CA . THR A 1 90 ? -24.97900 -15.28200 4.59300 1.000 15.50660 77 THR A CA 1
ATOM 1123 C C . THR A 1 90 ? -25.45600 -16.72300 4.53600 1.000 15.83560 77 THR A C 1
ATOM 1124 O O . THR A 1 90 ? -24.90600 -17.54000 3.77800 1.000 17.43051 77 THR A O 1
ATOM 1135 N N . GLN A 1 91 ? -26.45000 -17.06100 5.34600 1.000 15.79349 78 GLN A N 1
ATOM 1136 C CA . GLN A 1 91 ? -26.99000 -18.42400 5.35900 1.000 17.38316 78 GLN A CA 1
ATOM 1137 C C . GLN A 1 91 ? -27.86800 -18.70300 4.15100 1.000 17.65161 78 GLN A C 1
ATOM 1138 O O . GLN A 1 91 ? -27.75200 -19.77700 3.51700 1.000 20.62036 78 GLN A O 1
ATOM 1152 N N . ASP A 1 92 ? -28.71800 -17.78400 3.80400 1.000 17.43052 79 ASP A N 1
ATOM 1153 C CA . ASP A 1 92 ? -29.80400 -18.07000 2.87700 1.000 17.20946 79 ASP A CA 1
ATOM 1154 C C . ASP A 1 92 ? -29.37600 -17.96500 1.41400 1.000 18.97544 79 ASP A C 1
ATOM 1155 O O . ASP A 1 92 ? -30.06400 -18.50100 0.54800 1.000 19.66763 79 ASP A O 1
ATOM 1164 N N . LEU A 1 93 ? -28.22900 -17.38100 1.11900 1.000 18.27011 80 LEU A N 1
ATOM 1165 C CA . LEU A 1 93 ? -27.77300 -17.36100 -0.26500 1.000 19.88344 80 LEU A CA 1
ATOM 1166 C C . LEU A 1 93 ? -27.33700 -18.74100 -0.72300 1.000 20.32561 80 LEU A C 1
ATOM 1167 O O . LEU A 1 93 ? -27.28800 -19.01900 -1.91300 1.000 20.89672 80 LEU A O 1
ATOM 1183 N N . GLN A 1 94 ? -26.95400 -19.61000 0.20500 1.000 19.96767 81 GLN A N 1
ATOM 1184 C CA . GLN A 1 94 ? -26.25800 -20.81000 -0.19200 1.000 21.40469 81 GLN A CA 1
ATOM 1185 C C . GLN A 1 94 ? -27.05000 -21.67800 -1.17700 1.000 21.97843 81 GLN A C 1
ATOM 1186 O O . GLN A 1 94 ? -26.42900 -22.26100 -2.06400 1.000 22.88117 81 GLN A O 1
ATOM 1200 N N . PRO A 1 95 ? -28.37300 -21.84900 -1.06700 1.000 20.70462 82 PRO A N 1
ATOM 1201 C CA . PRO A 1 95 ? -29.07600 -22.63200 -2.10400 1.000 22.02054 82 PRO A CA 1
ATOM 1202 C C . PRO A 1 95 ? -28.92200 -22.08200 -3.49900 1.000 21.47048 82 PRO A C 1
ATOM 1203 O O . PRO A 1 95 ? -29.05700 -22.83600 -4.46400 1.000 21.69156 82 PRO A O 1
ATOM 1214 N N . PHE A 1 96 ? -28.71100 -20.77700 -3.65300 1.000 20.58354 83 PHE A N 1
ATOM 1215 C CA . PHE A 1 96 ? -28.44700 -20.27500 -4.99600 1.000 20.63354 83 PHE A CA 1
ATOM 1216 C C . PHE A 1 96 ? -27.15000 -20.82800 -5.57500 1.000 21.05464 83 PHE A C 1
ATOM 1217 O O . PHE A 1 96 ? -27.04100 -21.00500 -6.78500 1.000 20.97832 83 PHE A 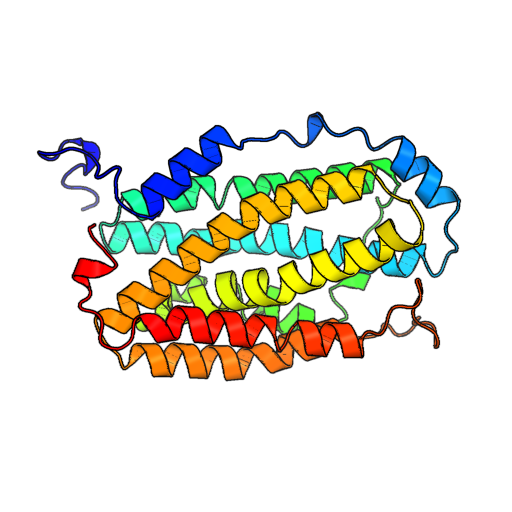O 1
ATOM 1234 N N . MET A 1 97 ? -26.13200 -21.02700 -4.74700 1.000 22.38902 84 MET A N 1
ATOM 1235 C CA . MET A 1 97 ? -24.84900 -21.58700 -5.22400 1.000 25.78152 84 MET A CA 1
ATOM 1236 C C . MET A 1 97 ? -25.12600 -22.96900 -5.79700 1.000 27.22381 84 MET A C 1
ATOM 1237 O O . MET A 1 97 ? -24.61300 -23.26400 -6.85300 1.000 28.14759 84 MET A O 1
ATOM 1251 N N . ALA A 1 98 ? -25.92800 -23.76600 -5.09700 1.000 28.30288 85 ALA A N 1
ATOM 1252 C CA . ALA A 1 98 ? -26.24300 -25.10800 -5.55700 1.000 29.68725 85 ALA A CA 1
ATOM 1253 C C . ALA A 1 98 ? -27.10200 -25.08400 -6.80600 1.000 29.44511 85 ALA A C 1
ATOM 1254 O O . ALA A 1 98 ? -26.95700 -25.96000 -7.68000 1.000 30.71369 85 ALA A O 1
ATOM 1261 N N . ALA A 1 99 ? -27.97200 -24.09200 -6.91200 1.000 26.37634 86 ALA A N 1
ATOM 1262 C CA . ALA A 1 99 ? -28.75000 -23.94300 -8.14000 1.000 26.14999 86 ALA A CA 1
ATOM 1263 C C . ALA A 1 99 ? -27.84300 -23.64800 -9.32900 1.000 26.17894 86 ALA A C 1
ATOM 1264 O O . ALA A 1 99 ? -28.06300 -24.16400 -10.42600 1.000 28.23443 86 ALA A O 1
ATOM 1271 N N . MET A 1 100 ? -26.81000 -22.83800 -9.15200 1.000 24.00237 87 MET A N 1
ATOM 1272 C CA . MET A 1 100 ? -25.94100 -22.51300 -10.27700 1.000 24.19713 87 MET A CA 1
ATOM 1273 C C . MET A 1 100 ? -25.12600 -23.75200 -10.61600 1.000 26.40002 87 MET A C 1
ATOM 1274 O O . MET A 1 100 ? -24.89600 -24.05000 -11.77200 1.000 27.81071 87 MET A O 1
ATOM 1288 N N . ALA A 1 101 ? -24.76500 -24.53800 -9.60100 1.000 27.19750 88 ALA A N 1
ATOM 1289 C CA . ALA A 1 101 ? -24.13000 -25.83000 -9.89900 1.000 30.63210 88 ALA A CA 1
ATOM 1290 C C . ALA A 1 101 ? -25.04400 -26.71600 -10.74000 1.000 33.46403 88 ALA A C 1
ATOM 1291 O O . ALA A 1 101 ? -24.60400 -27.32100 -11.73100 1.000 35.94589 88 ALA A O 1
ATOM 1298 N N . ALA A 1 102 ? -26.32900 -26.72100 -10.44600 1.000 34.23780 89 ALA A N 1
ATOM 1299 C CA . ALA A 1 102 ? -27.26500 -27.50300 -11.25600 1.000 35.05106 89 ALA A CA 1
ATOM 1300 C C . ALA A 1 102 ? -27.45400 -26.94900 -12.67600 1.000 35.10371 89 ALA A C 1
ATOM 1301 O O . ALA A 1 102 ? -27.74000 -27.74300 -13.60800 1.000 37.14603 89 ALA A O 1
ATOM 1308 N N . GLU A 1 103 ? -27.61200 -25.62600 -12.81000 1.000 35.93273 90 GLU A N 1
ATOM 1309 C CA . GLU A 1 103 ? -27.64600 -24.98600 -14.10500 1.000 35.28003 90 GLU A CA 1
ATOM 1310 C C . GLU A 1 103 ? -26.33900 -25.21100 -14.90500 1.000 35.70376 90 GLU A C 1
ATOM 1311 O O . GLU A 1 103 ? -26.33500 -24.89900 -16.10400 1.000 37.33816 90 GLU A O 1
ATOM 1323 N N . GLY A 1 104 ? -25.24200 -25.72200 -14.29000 1.000 33.89828 91 GLY A N 1
ATOM 1324 C CA . GLY A 1 104 ? -23.92100 -25.76500 -14.95000 1.000 30.72686 91 GLY A CA 1
ATOM 1325 C C . GLY A 1 104 ? -23.26700 -24.42100 -15.12000 1.000 28.53975 91 GLY A C 1
ATOM 1326 O O . GLY A 1 104 ? -22.47800 -24.23300 -16.05600 1.000 30.75053 91 GLY A O 1
ATOM 1330 N N . ARG A 1 105 ? -23.62300 -23.46000 -14.28000 1.000 25.21041 92 ARG A N 1
ATOM 1331 C CA . ARG A 1 105 ? -23.17800 -22.08400 -14.46600 1.000 23.71549 92 ARG A CA 1
ATOM 1332 C C . ARG A 1 105 ? -22.06400 -21.77000 -13.49000 1.000 20.75724 92 ARG A C 1
ATOM 1333 O O . ARG A 1 105 ? -22.27700 -21.19800 -12.41900 1.000 19.26759 92 ARG A O 1
ATOM 1354 N N . PHE A 1 106 ? -20.87100 -22.21500 -13.85500 1.000 20.29139 93 PHE A N 1
ATOM 1355 C CA . PHE A 1 106 ? -19.77700 -22.18600 -12.89500 1.000 19.85975 93 PHE A CA 1
ATOM 1356 C C . PHE A 1 106 ? -19.28200 -20.75700 -12.61800 1.000 17.70952 93 PHE A C 1
ATOM 1357 O O . PHE A 1 106 ? -18.90300 -20.42400 -11.49600 1.000 17.72793 93 PHE A O 1
ATOM 1374 N N . GLY A 1 107 ? -19.30200 -19.86900 -13.60000 1.000 19.40969 94 GLY A N 1
ATOM 1375 C CA . GLY A 1 107 ? -18.93700 -18.48200 -13.32200 1.000 18.53328 94 GLY A CA 1
ATOM 1376 C C . GLY A 1 107 ? -19.87200 -17.84600 -12.31300 1.000 17.81742 94 GLY A C 1
ATOM 1377 O O . GLY A 1 107 ? -19.42900 -17.10300 -11.41600 1.000 17.98059 94 GLY A O 1
ATOM 1381 N N . ASP A 1 108 ? -21.18300 -18.10500 -12.44200 1.000 18.43590 95 ASP A N 1
ATOM 1382 C CA . ASP A 1 108 ? -22.11600 -17.60900 -11.43200 1.000 17.62530 95 ASP A CA 1
ATOM 1383 C C . ASP A 1 108 ? -21.85800 -18.23800 -10.07300 1.000 17.07259 95 ASP A C 1
ATOM 1384 O O . ASP A 1 108 ? -21.93300 -17.56700 -9.04700 1.000 17.19892 95 ASP A O 1
ATOM 1393 N N . GLU A 1 109 ? -21.53000 -19.54800 -10.03500 1.000 17.54895 96 GLU A N 1
ATOM 1394 C CA . GLU A 1 109 ? -21.20200 -20.19200 -8.78200 1.000 17.33050 96 GLU A CA 1
ATOM 1395 C C . GLU A 1 109 ? -19.99200 -19.51600 -8.13700 1.000 15.89351 96 GLU A C 1
ATOM 1396 O O . GLU A 1 109 ? -20.00200 -19.21600 -6.94400 1.000 16.50409 96 GLU A O 1
ATOM 1408 N N . MET A 1 110 ? -18.93600 -19.29000 -8.90600 1.000 16.31196 97 MET A N 1
ATOM 1409 C CA . MET A 1 110 ? -17.77700 -18.58500 -8.38400 1.000 16.34355 97 MET A CA 1
ATOM 1410 C C . MET A 1 110 ? -18.16800 -17.24400 -7.81900 1.000 15.92508 97 MET A C 1
ATOM 1411 O O . MET A 1 110 ? -17.74500 -16.88800 -6.71900 1.000 15.98035 97 MET A O 1
ATOM 1425 N N . TYR A 1 111 ? -18.95300 -16.46500 -8.56500 1.000 15.83033 98 TYR A N 1
ATOM 1426 C CA . TYR A 1 111 ? -19.35400 -15.17200 -8.05200 1.000 15.73558 98 TYR A CA 1
ATOM 1427 C C . TYR A 1 111 ? -20.08200 -15.33100 -6.72400 1.000 14.59598 98 TYR A C 1
ATOM 1428 O O . TYR A 1 111 ? -19.83900 -14.57000 -5.77400 1.000 14.78283 98 TYR A O 1
ATOM 1446 N N . LEU A 1 112 ? -21.00700 -16.29000 -6.63300 1.000 14.59334 99 LEU A N 1
ATOM 1447 C CA . LEU A 1 112 ? -21.78200 -16.43400 -5.41100 1.000 15.01181 99 LEU A CA 1
ATOM 1448 C C . LEU A 1 112 ? -20.90700 -16.80600 -4.22600 1.000 14.81179 99 LEU A C 1
ATOM 1449 O O . LEU A 1 112 ? -21.24500 -16.43800 -3.09300 1.000 14.81178 99 LEU A O 1
ATOM 1465 N N . THR A 1 113 ? -19.78000 -17.48600 -4.45700 1.000 14.13276 100 THR A N 1
ATOM 1466 C CA . THR A 1 113 ? -18.88800 -17.72700 -3.32000 1.000 14.44595 100 THR A CA 1
ATOM 1467 C C . THR A 1 113 ? -18.34900 -16.40300 -2.77800 1.000 13.90379 100 THR A C 1
ATOM 1468 O O . THR A 1 113 ? -18.22100 -16.23900 -1.57100 1.000 14.56438 100 THR A O 1
ATOM 1479 N N . GLN A 1 114 ? -17.96100 -15.45600 -3.65000 1.000 14.36699 101 GLN A N 1
ATOM 1480 C CA . GLN A 1 114 ? -17.49500 -14.17600 -3.18100 1.000 14.17224 101 GLN A CA 1
ATOM 1481 C C . GLN A 1 114 ? -18.61900 -13.41300 -2.48300 1.000 13.37742 101 GLN A C 1
ATOM 1482 O O . GLN A 1 114 ? -18.40200 -12.79900 -1.42400 1.000 14.16170 101 GLN A O 1
ATOM 1496 N N . PHE A 1 115 ? -19.79600 -13.42900 -3.08200 1.000 14.42753 102 PHE A N 1
ATOM 1497 C CA . PHE A 1 115 ? -21.00800 -12.77100 -2.54100 1.000 14.79336 102 PHE A CA 1
ATOM 1498 C C . PHE A 1 115 ? -21.23200 -13.26900 -1.11400 1.000 14.44069 102 PHE A C 1
ATOM 1499 O O . PHE A 1 115 ? -21.33700 -12.46900 -0.20800 1.000 14.62492 102 PHE A O 1
ATOM 1516 N N . CYS A 1 116 ? -21.30100 -14.58100 -0.94100 1.000 14.83810 103 CYS A N 1
ATOM 1517 C CA A CYS A 1 116 ? -21.58700 -15.13900 0.36900 0.810 14.75125 103 CYS A CA 1
ATOM 1518 C CA B CYS A 1 116 ? -21.60100 -15.14200 0.37500 0.190 14.93285 103 CYS A CA 1
ATOM 1519 C C . CYS A 1 116 ? -20.53700 -14.746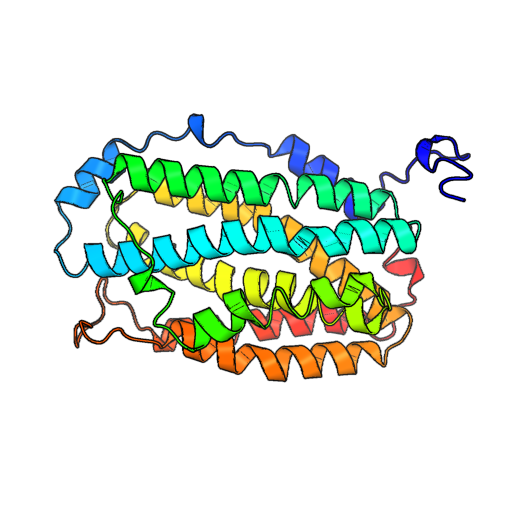00 1.39800 1.000 14.25909 103 CYS A C 1
ATOM 1520 O O . CYS A 1 116 ? -20.85500 -14.37200 2.51800 1.000 14.69335 103 CYS A O 1
ATOM 1533 N N . PHE A 1 117 ? -19.24200 -14.84800 1.02200 1.000 13.65113 104 PHE A N 1
ATOM 1534 C CA . PHE A 1 117 ? -18.16300 -14.42600 1.89200 1.000 14.54070 104 PHE A CA 1
ATOM 1535 C C . PHE A 1 117 ? -18.31900 -12.95300 2.24700 1.000 14.18277 104 PHE A C 1
ATOM 1536 O O . PHE A 1 117 ? -18.13100 -12.57400 3.39200 1.000 14.79073 104 PHE A O 1
ATOM 1553 N N . GLU A 1 118 ? -18.67500 -12.11300 1.27600 1.000 13.76430 105 GLU A N 1
ATOM 1554 C CA . GLU A 1 118 ? -18.84500 -10.69800 1.54400 1.000 14.98022 105 GLU A CA 1
ATOM 1555 C C . GLU A 1 118 ? -19.93100 -10.45400 2.58300 1.000 14.20645 105 GLU A C 1
ATOM 1556 O O . GLU A 1 118 ? -19.79400 -9.53800 3.38600 1.000 14.30909 105 GLU A O 1
ATOM 1568 N N . GLU A 1 119 ? -21.00600 -11.23700 2.55800 1.000 14.35120 106 GLU A N 1
ATOM 1569 C CA . GLU A 1 119 ? -22.04400 -11.11500 3.55900 1.000 14.07486 106 GLU A CA 1
ATOM 1570 C C . GLU A 1 119 ? -21.54500 -11.54900 4.93000 1.000 14.24856 106 GLU A C 1
ATOM 1571 O O . GLU A 1 119 ? -21.89000 -10.94100 5.94900 1.000 14.99338 106 GLU A O 1
ATOM 1583 N N . ALA A 1 120 ? -20.72900 -12.60000 5.00300 1.000 13.58007 107 ALA A N 1
ATOM 1584 C CA . ALA A 1 120 ? -20.11000 -12.97700 6.27000 1.000 14.21698 107 ALA A CA 1
ATOM 1585 C C . ALA A 1 120 ? -19.23600 -11.83400 6.77800 1.000 13.81431 107 ALA A C 1
ATOM 1586 O O . ALA A 1 120 ? -19.21900 -11.52900 7.97800 1.000 15.56713 107 ALA A O 1
ATOM 1593 N N . LYS A 1 121 ? -18.51700 -11.18700 5.86800 1.000 14.41964 108 LYS A N 1
ATOM 1594 C CA . LYS A 1 121 ? -17.68200 -10.04500 6.23000 1.000 15.40397 108 LYS A CA 1
ATOM 1595 C C . LYS A 1 121 ? -18.49700 -8.84900 6.67400 1.000 15.04603 108 LYS A C 1
ATOM 1596 O O . LYS A 1 121 ? -18.07900 -8.12000 7.58600 1.000 15.75663 108 LYS A O 1
ATOM 1615 N N . HIS A 1 122 ? -19.66100 -8.63600 6.07700 1.000 14.44596 109 HIS A N 1
ATOM 1616 C CA . HIS A 1 122 ? -20.57100 -7.59400 6.57900 1.000 14.83021 109 HIS A CA 1
ATOM 1617 C C . HIS A 1 122 ? -21.03900 -7.93000 7.97800 1.000 14.70388 109 HIS A C 1
ATOM 1618 O O . HIS A 1 122 ? -21.12000 -7.04200 8.83200 1.000 15.60135 109 HIS A O 1
ATOM 1632 N N . THR A 1 123 ? -21.37000 -9.20400 8.22500 1.000 14.89338 110 THR A N 1
ATOM 1633 C CA . THR A 1 123 ? -21.74700 -9.59600 9.56600 1.000 14.96181 110 THR A CA 1
ATOM 1634 C C . THR A 1 123 ? -20.63500 -9.27100 10.54000 1.000 14.91970 110 THR A C 1
ATOM 1635 O O . THR A 1 123 ? -20.85400 -8.69300 11.61100 1.000 15.76716 110 THR A O 1
ATOM 1646 N N . GLN A 1 124 ? -19.39900 -9.61900 10.17200 1.000 15.40133 111 GLN A N 1
ATOM 1647 C CA . GLN A 1 124 ? -18.25100 -9.32500 11.00100 1.000 15.01446 111 GLN A CA 1
ATOM 1648 C C . GLN A 1 124 ? -18.14500 -7.83500 11.30500 1.000 15.99877 111 GLN A C 1
ATOM 1649 O O . GLN A 1 124 ? -17.90400 -7.46000 12.46300 1.000 16.54357 111 GLN A O 1
ATOM 1663 N N . VAL A 1 125 ? -18.24000 -6.98300 10.30100 1.000 15.73033 112 VAL A N 1
ATOM 1664 C CA . VAL A 1 125 ? -17.97500 -5.55600 10.51800 1.000 16.73306 112 VAL A CA 1
ATOM 1665 C C . VAL A 1 125 ? -19.00200 -4.95200 11.46300 1.000 16.34882 112 VAL A C 1
ATOM 1666 O O . VAL A 1 125 ? -18.66700 -4.17100 12.35500 1.000 16.82518 112 VAL A O 1
ATOM 1679 N N . PHE A 1 126 ? -20.28700 -5.28900 11.27400 1.000 16.29354 113 PHE A N 1
ATOM 1680 C CA . PHE A 1 126 ? -21.28400 -4.79900 12.20900 1.000 15.87771 113 PHE A CA 1
ATOM 1681 C C . PHE A 1 126 ? -21.02200 -5.33400 13.59600 1.000 16.26459 113 PHE A C 1
ATOM 1682 O O . PHE A 1 126 ? -21.20600 -4.61100 14.58700 1.000 17.20417 113 PHE A O 1
ATOM 1699 N N . ARG A 1 127 ? -20.61300 -6.56500 13.71300 1.000 16.77255 114 ARG A N 1
ATOM 1700 C CA . ARG A 1 127 ? -20.36400 -7.12200 15.03500 1.000 17.14891 114 ARG A CA 1
ATOM 1701 C C . ARG A 1 127 ? -19.22200 -6.40400 15.72600 1.000 17.66212 114 ARG A C 1
ATOM 1702 O O . ARG A 1 127 ? -19.27100 -6.17100 16.93100 1.000 18.36747 114 ARG A O 1
ATOM 1723 N N . LEU A 1 128 ? -18.17000 -6.07000 14.96900 1.000 17.78583 115 LEU A N 1
ATOM 1724 C CA . LEU A 1 128 ? -17.04900 -5.33300 15.53100 1.000 18.82542 115 LEU A CA 1
ATOM 1725 C C . LEU A 1 128 ? -17.46500 -3.93800 15.97200 1.000 18.47276 115 LEU A C 1
ATOM 1726 O O . LEU A 1 128 ? -17.06500 -3.46300 17.04900 1.000 19.80185 115 LEU A O 1
ATOM 1742 N N . TRP A 1 129 ? -18.31800 -3.28700 15.18700 1.000 18.39643 116 TRP A N 1
ATOM 1743 C CA . TRP A 1 129 ? -18.79700 -1.95600 15.57000 1.000 18.74120 116 TRP A CA 1
ATOM 1744 C C . TRP A 1 129 ? -19.61500 -2.05800 16.85600 1.000 17.99112 116 TRP A C 1
ATOM 1745 O O . TRP A 1 129 ? -19.45200 -1.24700 17.78800 1.000 19.27810 116 TRP A O 1
ATOM 1766 N N . MET A 1 130 ? -20.49900 -3.04300 16.92300 1.000 18.54118 117 MET A N 1
ATOM 1767 C CA . MET A 1 130 ? -21.31100 -3.22100 18.12500 1.000 18.58593 117 MET A CA 1
ATOM 1768 C C . MET A 1 130 ? -20.45200 -3.46100 19.34700 1.000 19.20442 117 MET A C 1
ATOM 1769 O O . MET A 1 130 ? -20.72100 -2.92000 20.43100 1.000 20.46772 117 MET A O 1
ATOM 1783 N N . ASP A 1 131 ? -19.43500 -4.29300 19.20600 1.000 19.21495 118 ASP A N 1
ATOM 1784 C CA . ASP A 1 131 ? -18.52600 -4.54100 20.30600 1.000 20.64932 118 ASP A CA 1
ATOM 1785 C C . ASP A 1 131 ? -17.87800 -3.26600 20.75600 1.000 21.14150 118 ASP A C 1
ATOM 1786 O O . ASP A 1 131 ? -17.75700 -3.01100 21.97800 1.000 23.62862 118 ASP A O 1
ATOM 1795 N N . ALA A 1 132 ? -17.42400 -2.43800 19.79900 1.000 20.88095 119 ALA A N 1
ATOM 1796 C CA . ALA A 1 132 ? -16.72000 -1.19800 20.12000 1.000 23.31807 119 ALA A CA 1
ATOM 1797 C C . ALA A 1 132 ? -17.58900 -0.22600 20.90000 1.000 24.31029 119 ALA A C 1
ATOM 1798 O O . ALA A 1 132 ? -17.08100 0.48800 21.77700 1.000 26.51054 119 ALA A O 1
ATOM 1805 N N . VAL A 1 133 ? -18.88300 -0.11700 20.56400 1.000 22.90224 120 VAL A N 1
ATOM 1806 C CA . VAL A 1 133 ? -19.75200 0.81700 21.27600 1.000 23.82340 120 VAL A CA 1
ATOM 1807 C C . VAL A 1 133 ? -20.41200 0.21000 22.48900 1.000 24.52612 120 VAL A C 1
ATOM 1808 O O . VAL A 1 133 ? -20.99100 0.95100 23.27900 1.000 27.80806 120 VAL A O 1
ATOM 1821 N N . GLY A 1 134 ? -20.27000 -1.07700 22.70400 1.000 23.41809 121 GLY A N 1
ATOM 1822 C CA . GLY A 1 134 ? -20.83800 -1.71500 23.87700 1.000 24.13659 121 GLY A CA 1
ATOM 1823 C C . GLY A 1 134 ? -22.21600 -2.32700 23.71700 1.000 23.68917 121 GLY A C 1
ATOM 1824 O O . GLY A 1 134 ? -22.86900 -2.64800 24.72800 1.000 25.68676 121 GLY A O 1
ATOM 1828 N N . LEU A 1 135 ? -22.64600 -2.59000 22.50800 1.000 23.24438 122 LEU A N 1
ATOM 1829 C CA . LEU A 1 135 ? -23.91100 -3.26700 22.24700 1.000 23.22333 122 LEU A CA 1
ATOM 1830 C C . LEU A 1 135 ? -23.67700 -4.76700 22.26600 1.000 23.83129 122 LEU A C 1
ATOM 1831 O O . LEU A 1 135 ? -23.68500 -5.42900 21.24300 1.000 23.51809 122 LEU A O 1
ATOM 1847 N N . THR A 1 136 ? -23.49800 -5.29700 23.50100 1.000 24.83404 123 THR A N 1
ATOM 1848 C CA . THR A 1 136 ? -23.11000 -6.68200 23.69700 1.000 26.58951 123 THR A CA 1
ATOM 1849 C C . THR A 1 136 ? -24.09800 -7.50000 24.49000 1.000 25.17619 123 THR A C 1
ATOM 1850 O O . THR A 1 136 ? -23.82300 -8.63700 24.76600 1.000 27.14484 123 THR A O 1
ATOM 1861 N N . GLY A 1 137 ? -25.26900 -6.99300 24.77600 1.000 23.51810 124 GLY A N 1
ATOM 1862 C CA . GLY A 1 137 ? -26.32800 -7.79900 25.35900 1.000 23.33122 124 GLY A CA 1
ATOM 1863 C C . GLY A 1 137 ? -27.17200 -8.44900 24.26400 1.000 21.78105 124 GLY A C 1
ATOM 1864 O O . GLY A 1 137 ? -26.94600 -8.28100 23.09000 1.000 23.03645 124 GLY A O 1
ATOM 1868 N N . ASP A 1 138 ? -28.19900 -9.14900 24.68100 1.000 22.07055 125 ASP A N 1
ATOM 1869 C CA . ASP A 1 138 ? -29.08300 -9.72400 23.69500 1.000 21.94949 125 ASP A CA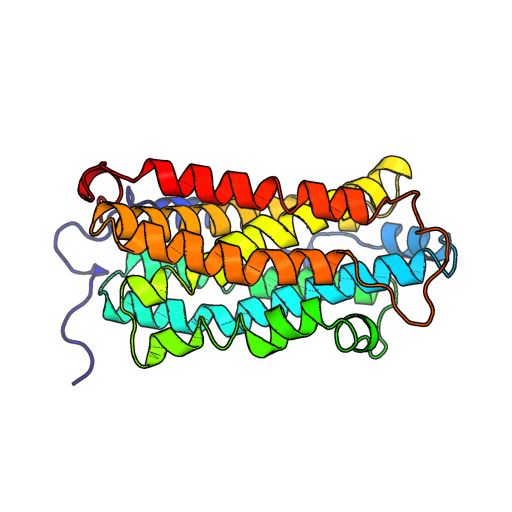 1
ATOM 1870 C C . ASP A 1 138 ? -29.91300 -8.65000 23.03900 1.000 20.38615 125 ASP A C 1
ATOM 1871 O O . ASP A 1 138 ? -30.55400 -7.84700 23.72800 1.000 22.45479 125 ASP A O 1
ATOM 1880 N N . LEU A 1 139 ? -29.92300 -8.64100 21.68900 1.000 19.05441 126 LEU A N 1
ATOM 1881 C CA . LEU A 1 139 ? -30.55400 -7.60200 20.92900 1.000 19.19915 126 LEU A CA 1
ATOM 1882 C C . LEU A 1 139 ? -31.72600 -8.09200 20.08900 1.000 18.11745 126 LEU A C 1
ATOM 1883 O O . LEU A 1 139 ? -32.21600 -7.35300 19.22600 1.000 18.67277 126 LEU A O 1
ATOM 1899 N N . HIS A 1 140 ? -32.21500 -9.30300 20.34000 1.000 18.87280 127 HIS A N 1
ATOM 1900 C CA . HIS A 1 140 ? -33.31100 -9.81400 19.54600 1.000 19.61762 127 HIS A CA 1
ATOM 1901 C C . HIS A 1 140 ? -34.56200 -8.96000 19.62700 1.000 19.88871 127 HIS A C 1
ATOM 1902 O O . HIS A 1 140 ? -35.35700 -8.97000 18.68300 1.000 19.68079 127 HIS A O 1
ATOM 1916 N N . SER A 1 141 ? -34.79100 -8.24100 20.72000 1.000 20.51510 128 SER A N 1
ATOM 1917 C CA . SER A 1 141 ? -36.01400 -7.43800 20.82800 1.000 21.33099 128 SER A CA 1
ATOM 1918 C C . SER A 1 141 ? -36.11600 -6.41600 19.72800 1.000 20.71776 128 SER A C 1
ATOM 1919 O O . SER A 1 141 ? -37.21700 -5.98100 19.42200 1.000 21.86000 128 SER A O 1
ATOM 1927 N N . HIS A 1 142 ? -34.99600 -6.06700 19.10600 1.000 20.00715 129 HIS A N 1
ATOM 1928 C CA . HIS A 1 142 ? -35.00900 -5.07900 18.04800 1.000 20.82829 129 HIS A CA 1
ATOM 1929 C C . HIS A 1 142 ? -35.40300 -5.60500 16.68900 1.000 20.26244 129 HIS A C 1
ATOM 1930 O O . HIS A 1 142 ? -35.64500 -4.77300 15.81300 1.000 22.42585 129 HIS A O 1
ATOM 1944 N N . VAL A 1 143 ? -35.48900 -6.92600 16.49400 1.000 18.32801 130 VAL A N 1
ATOM 1945 C CA . VAL A 1 143 ? -35.92000 -7.49100 15.22700 1.000 18.65172 130 VAL A CA 1
ATOM 1946 C C . VAL A 1 143 ? -37.09200 -8.43400 15.37200 1.000 18.73594 130 VAL A C 1
ATOM 1947 O O . VAL A 1 143 ? -37.97600 -8.49900 14.48800 1.000 19.74132 130 VAL A O 1
ATOM 1960 N N . ALA A 1 144 ? -37.16500 -9.13300 16.50100 1.000 17.39894 131 ALA A N 1
ATOM 1961 C CA . ALA A 1 144 ? -38.11200 -10.26900 16.63900 1.000 17.52001 131 ALA A CA 1
ATOM 1962 C C . ALA A 1 144 ? -39.53700 -9.81300 16.84400 1.000 16.62254 131 ALA A C 1
ATOM 1963 O O . ALA A 1 144 ? -40.46900 -10.60600 16.66800 1.000 17.52263 131 ALA A O 1
ATOM 1970 N N . GLU A 1 145 ? -39.70900 -8.55400 17.22300 1.000 16.94626 132 GLU A N 1
ATOM 1971 C CA . GLU A 1 145 ? -41.01500 -7.99400 17.53500 1.000 17.28050 132 GLU A CA 1
ATOM 1972 C C . GLU A 1 145 ? -41.60000 -7.20700 16.38400 1.000 16.95153 132 GLU A C 1
ATOM 1973 O O . GLU A 1 145 ? -42.70700 -6.70500 16.48800 1.000 18.08322 132 GLU A O 1
ATOM 1985 N N . ASN A 1 146 ? -40.88400 -7.13200 15.28300 1.000 17.01731 133 ASN A N 1
ATOM 1986 C CA . ASN A 1 146 ? -41.28600 -6.34800 14.14000 1.000 16.54358 133 ASN A CA 1
ATOM 1987 C C . ASN A 1 146 ? -41.90900 -7.29100 13.11000 1.000 16.31987 133 ASN A C 1
ATOM 1988 O O . ASN A 1 146 ? -41.19300 -8.13000 12.53800 1.000 17.35945 133 ASN A O 1
ATOM 1999 N N . PRO A 1 147 ? -43.22400 -7.24800 12.90500 1.000 16.18565 134 PRO A N 1
ATOM 2000 C CA . PRO A 1 147 ? -43.85900 -8.25600 12.03400 1.000 17.26471 134 PRO A CA 1
ATOM 2001 C C . PRO A 1 147 ? -43.36400 -8.22700 10.61700 1.000 16.00405 134 PRO A C 1
ATOM 2002 O O . PRO A 1 147 ? -43.34800 -9.26500 9.94600 1.000 17.58579 134 PRO A O 1
ATOM 2013 N N . GLY A 1 148 ? -42.98800 -7.05600 10.10000 1.000 15.81980 135 GLY A N 1
ATOM 2014 C CA . GLY A 1 148 ? -42.46200 -6.99800 8.73800 1.000 15.98561 135 GLY A CA 1
ATOM 2015 C C . GLY A 1 148 ? -41.07700 -7.61400 8.65000 1.000 16.05404 135 GLY A C 1
ATOM 2016 O O . GLY A 1 148 ? -40.78400 -8.39400 7.72300 1.000 16.40145 135 GLY A O 1
ATOM 2020 N N . TYR A 1 149 ? -40.20900 -7.29000 9.60700 1.000 15.86455 136 TYR A N 1
ATOM 2021 C CA . TYR A 1 149 ? -38.87400 -7.86100 9.65500 1.000 16.28302 136 TYR A CA 1
ATOM 2022 C C . TYR A 1 149 ? -38.98700 -9.37300 9.75700 1.000 17.05417 136 TYR A C 1
ATOM 2023 O O . TYR A 1 149 ? -38.28500 -10.11200 9.09800 1.000 18.23324 136 TYR A O 1
ATOM 2041 N N . ARG A 1 150 ? -39.82100 -9.85200 10.68200 1.000 18.68857 137 ARG A N 1
ATOM 2042 C CA . ARG A 1 150 ? -39.96000 -11.30600 10.90900 1.000 21.32572 137 ARG A CA 1
ATOM 2043 C C . ARG A 1 150 ? -40.43900 -11.94200 9.61100 1.000 21.27837 137 ARG A C 1
ATOM 2044 O O . ARG A 1 150 ? -40.00600 -12.97800 9.24100 1.000 23.67600 137 ARG A O 1
ATOM 2065 N N . ALA A 1 151 ? -41.45900 -11.38100 8.99500 1.000 21.04148 138 ALA A N 1
ATOM 2066 C CA . ALA A 1 151 ? -41.97800 -11.99700 7.78300 1.000 21.23624 138 ALA A CA 1
ATOM 2067 C C . ALA A 1 151 ? -40.89500 -12.14800 6.74800 1.000 21.40731 138 ALA A C 1
ATOM 2068 O O . ALA A 1 151 ? -40.80500 -13.18100 6.09000 1.000 25.50252 138 ALA A O 1
ATOM 2075 N N . ILE A 1 152 ? -40.05500 -11.13200 6.56400 1.000 17.88849 139 ILE A N 1
ATOM 2076 C CA . ILE A 1 152 ? -39.02500 -11.20900 5.51900 1.000 17.78320 139 ILE A CA 1
ATOM 2077 C C . ILE A 1 152 ? -37.87700 -12.11000 5.92200 1.000 17.42526 139 ILE A C 1
ATOM 2078 O O . ILE A 1 152 ? -37.54900 -13.07000 5.22200 1.000 18.85963 139 ILE A O 1
ATOM 2094 N N . PHE A 1 153 ? -37.26400 -11.81300 7.05100 1.000 16.80150 140 PHE A N 1
ATOM 2095 C CA . PHE A 1 153 ? -35.97900 -12.42800 7.37600 1.000 15.93035 140 PHE A CA 1
ATOM 2096 C C . PHE A 1 153 ? -36.11500 -13.75800 8.09100 1.000 16.99888 140 PHE A C 1
ATOM 2097 O O . PHE A 1 153 ? -35.17200 -14.57500 7.99700 1.000 18.63855 140 PHE A O 1
ATOM 2114 N N . TYR A 1 154 ? -37.21200 -14.01400 8.79400 1.000 15.96720 141 TYR A N 1
ATOM 2115 C CA . TYR A 1 154 ? -37.42300 -15.32200 9.40000 1.000 16.33303 141 TYR A CA 1
ATOM 2116 C C . TYR A 1 154 ? -38.15300 -16.27900 8.50200 1.000 16.82256 141 TYR A C 1
ATOM 2117 O O . TYR A 1 154 ? -38.03900 -17.49400 8.71000 1.000 18.86489 141 TYR A O 1
ATOM 2135 N N . GLU A 1 155 ? -38.92500 -15.77500 7.51200 1.000 17.62265 142 GLU A N 1
ATOM 2136 C CA . GLU A 1 155 ? -39.87200 -16.61000 6.76500 1.000 18.16746 142 GLU A CA 1
ATOM 2137 C C . GLU A 1 155 ? -39.65000 -16.49900 5.27500 1.000 18.77805 142 GLU A C 1
ATOM 2138 O O . GLU A 1 155 ? -39.23400 -17.47100 4.65100 1.000 18.79647 142 GLU A O 1
ATOM 2150 N N . GLU A 1 156 ? -39.91500 -15.34900 4.66600 1.000 19.20706 143 GLU A N 1
ATOM 2151 C CA . GLU A 1 156 ? -39.95300 -15.29100 3.20600 1.000 20.74935 143 GLU A CA 1
ATOM 2152 C C . GLU A 1 156 ? -38.59700 -15.46100 2.53300 1.000 19.86239 143 GLU A C 1
ATOM 2153 O O . GLU A 1 156 ? -38.50300 -16.14000 1.49700 1.000 21.13359 143 GLU A O 1
ATOM 2165 N N . LEU A 1 157 ? -37.55600 -14.89000 3.09500 1.000 17.70687 144 LEU A N 1
ATOM 2166 C CA . LEU A 1 157 ? -36.22700 -15.04200 2.51600 1.000 16.62517 144 LEU A CA 1
ATOM 2167 C C . LEU A 1 157 ? -35.77900 -16.49100 2.56800 1.000 16.62517 144 LEU A C 1
ATOM 2168 O O . LEU A 1 157 ? -35.43700 -17.05800 1.51200 1.000 18.05427 144 LEU A O 1
ATOM 2184 N N . PRO A 1 158 ? -35.76200 -17.16900 3.72700 1.000 17.25156 145 PRO A N 1
ATOM 2185 C CA . PRO A 1 158 ? -35.31500 -18.54900 3.68900 1.000 18.64909 145 PRO A CA 1
ATOM 2186 C C . PRO A 1 158 ? -36.28400 -19.44000 2.90400 1.000 20.26508 145 PRO A C 1
ATOM 2187 O O . PRO A 1 158 ? -35.82600 -20.36000 2.23800 1.000 21.74682 145 PRO A O 1
ATOM 2198 N N . ARG A 1 159 ? -37.60200 -19.18500 2.90300 1.000 20.81514 146 ARG A N 1
ATOM 2199 C CA . ARG A 1 159 ? -38.51800 -20.05700 2.15100 1.000 22.30480 146 ARG A CA 1
ATOM 2200 C C . ARG A 1 159 ? -38.21000 -19.94900 0.66000 1.000 21.78105 146 ARG A C 1
ATOM 2201 O O . ARG A 1 159 ? -38.12700 -20.97100 -0.04700 1.000 23.45492 146 ARG A O 1
ATOM 2222 N N . SER A 1 160 ? -38.06100 -18.72700 0.16800 1.000 21.07832 147 SER A N 1
ATOM 2223 C CA A SER A 1 160 ? -37.85900 -18.52300 -1.26100 0.372 20.54142 147 SER A CA 1
ATOM 2224 C CA B SER A 1 160 ? -37.86900 -18.53400 -1.26400 0.439 20.71776 147 SER A CA 1
ATOM 2225 C CA C SER A 1 160 ? -37.85800 -18.52800 -1.26400 0.189 20.54142 147 SER A CA 1
ATOM 2226 C C . SER A 1 160 ? -36.52400 -19.10400 -1.71300 1.000 19.47289 147 SER A C 1
ATOM 2227 O O . SER A 1 160 ? -36.41000 -19.67600 -2.79700 1.000 21.32571 147 SER A O 1
ATOM 2245 N N . LEU A 1 161 ? -35.48900 -18.94500 -0.89300 1.000 18.14377 148 LEU A N 1
ATOM 2246 C CA . LEU A 1 161 ? -34.17400 -19.42100 -1.31200 1.000 18.32274 148 LEU A CA 1
ATOM 2247 C C . LEU A 1 161 ? -34.06300 -20.91800 -1.17700 1.000 20.12821 148 LEU A C 1
ATOM 2248 O O . LEU A 1 161 ? -33.54700 -21.58200 -2.08600 1.000 20.94673 148 LEU A O 1
ATOM 2264 N N . ASN A 1 162 ? -34.63300 -21.48700 -0.12000 1.000 21.43627 149 ASN A N 1
ATOM 2265 C CA . ASN A 1 162 ? -34.57500 -22.93500 0.02500 1.000 23.14437 149 ASN A CA 1
ATOM 2266 C C . ASN A 1 162 ? -35.44100 -23.67500 -0.99100 1.000 23.77603 149 ASN A C 1
ATOM 2267 O O . ASN A 1 162 ? -35.15600 -24.86200 -1.26500 1.000 26.60266 149 ASN A O 1
ATOM 2278 N N . ALA A 1 163 ? -36.43100 -23.00800 -1.56800 1.000 23.99974 150 ALA A N 1
ATOM 2279 C CA . ALA A 1 163 ? -37.21600 -23.65300 -2.62800 1.000 25.08145 150 ALA A CA 1
ATOM 2280 C C . ALA A 1 163 ? -36.36200 -24.03400 -3.82700 1.000 26.52635 150 ALA A C 1
ATOM 2281 O O . ALA A 1 163 ? -36.73100 -24.94400 -4.59100 1.000 26.71848 150 ALA A O 1
ATOM 2288 N N . LEU A 1 164 ? -35.19900 -23.39800 -3.98500 1.000 27.77915 151 LEU A N 1
ATOM 2289 C CA . LEU A 1 164 ? -34.29500 -23.79000 -5.07100 1.000 31.95858 151 LEU A CA 1
ATOM 2290 C C . LEU A 1 164 ? -33.67200 -25.16800 -4.92000 1.000 37.60925 151 LEU A C 1
ATOM 2291 O O . LEU A 1 164 ? -33.29500 -25.76400 -5.92800 1.000 35.99854 151 LEU A O 1
ATOM 2307 N N . HIS A 1 165 ? -33.65900 -25.74400 -3.71800 1.000 44.20216 152 HIS A N 1
ATOM 2308 C CA . HIS A 1 165 ? -33.05600 -27.06600 -3.56500 1.000 53.00057 152 HIS A CA 1
ATOM 2309 C C . HIS A 1 165 ? -33.81600 -28.12100 -4.36000 1.000 49.52910 152 HIS A C 1
ATOM 2310 O O . HIS A 1 165 ? -33.22100 -28.88300 -5.14600 1.000 50.07128 152 HIS A O 1
ATOM 2324 N N . ASP A 1 166 ? -35.14700 -28.16900 -4.20100 1.000 45.80762 153 ASP A N 1
ATOM 2325 C CA . ASP A 1 166 ? -35.93000 -29.19700 -4.88200 1.000 44.67851 153 ASP A CA 1
ATOM 2326 C C . ASP A 1 166 ? -36.32000 -28.74500 -6.27000 1.000 38.92257 153 ASP A C 1
ATOM 2327 O O . ASP A 1 166 ? -36.66100 -29.56800 -7.12400 1.000 39.23314 153 ASP A O 1
ATOM 2336 N N . ASP A 1 167 ? -36.22500 -27.44000 -6.56200 1.000 32.33212 154 ASP A N 1
ATOM 2337 C CA . ASP A 1 167 ? -36.67100 -26.96700 -7.85500 1.000 34.54212 154 ASP A CA 1
ATOM 2338 C C . ASP A 1 167 ? -35.95100 -25.69000 -8.28300 1.000 23.31211 154 ASP A C 1
ATOM 2339 O O . ASP A 1 167 ? -36.43700 -24.59400 -8.03100 1.000 31.11211 154 ASP A O 1
ATOM 2348 N N . PRO A 1 168 ? -34.74500 -25.77700 -8.89400 1.000 25.76211 155 PRO A N 1
ATOM 2349 C CA . PRO A 1 168 ? -34.00300 -24.57300 -9.26900 1.000 26.48212 155 PRO A CA 1
ATOM 2350 C C . PRO A 1 168 ? -34.46600 -24.02500 -10.63700 1.000 20.96212 155 PRO A C 1
ATOM 2351 O O . PRO A 1 168 ? -33.65900 -23.58300 -11.45800 1.000 26.75212 155 PRO A O 1
ATOM 2362 N N . SER A 1 169 ? -35.76500 -24.02100 -10.87900 1.000 25.15211 156 SER A N 1
ATOM 2363 C CA . SER A 1 169 ? -36.34400 -23.51500 -12.11100 1.000 27.23212 156 SER A CA 1
ATOM 2364 C C . SER A 1 169 ? -36.08900 -22.03700 -12.28100 1.000 28.72212 156 SER A C 1
ATOM 2365 O O . SER A 1 169 ? -35.91000 -21.30200 -11.30500 1.000 24.61212 156 SER A O 1
ATOM 2373 N N . PRO A 1 170 ? -36.06500 -21.57200 -13.52100 1.000 24.00212 157 PRO A N 1
ATOM 2374 C CA . PRO A 1 170 ? -36.03200 -20.11800 -13.71700 1.000 23.16212 157 PRO A CA 1
ATOM 2375 C C . PRO A 1 170 ? -37.06000 -19.32500 -12.89700 1.000 22.94211 157 PRO A C 1
ATOM 2376 O O . PRO A 1 170 ? -36.71100 -18.31900 -12.29200 1.000 21.26212 157 PRO A O 1
ATOM 2387 N N . ALA A 1 171 ? -38.30500 -19.74800 -12.82900 1.000 20.88212 158 ALA A N 1
ATOM 2388 C CA . ALA A 1 171 ? -39.26600 -19.00200 -12.05200 1.000 21.00211 158 ALA A CA 1
ATOM 2389 C C . ALA A 1 171 ? -38.85800 -18.95800 -10.58900 1.000 21.83212 158 ALA A C 1
ATOM 2390 O O . ALA A 1 171 ? -38.96700 -17.90800 -9.93200 1.000 21.85212 158 ALA A O 1
ATOM 2397 N N . ASN A 1 172 ? -38.41800 -20.10300 -10.00300 1.000 21.53211 159 ASN A N 1
ATOM 2398 C CA . ASN A 1 172 ? -38.01500 -20.04600 -8.61100 1.000 20.26212 159 ASN A CA 1
ATOM 2399 C C . ASN A 1 172 ? -36.74100 -19.23000 -8.42100 1.000 17.77212 159 ASN A C 1
ATOM 2400 O O . ASN A 1 172 ? -36.59300 -18.55700 -7.38200 1.000 18.89212 159 ASN A O 1
ATOM 2411 N N . GLN A 1 173 ? -35.83100 -19.25500 -9.39200 1.000 18.73211 160 GLN A N 1
ATOM 2412 C CA . GLN A 1 173 ? -34.65600 -18.39700 -9.32300 1.000 18.11212 160 GLN A CA 1
ATOM 2413 C C . GLN A 1 173 ? -35.02500 -16.93000 -9.31900 1.000 19.08211 160 GLN A C 1
ATOM 2414 O O . GLN A 1 173 ? -34.45400 -16.14800 -8.57900 1.000 17.08211 160 GLN A O 1
ATOM 2428 N N . VAL A 1 174 ? -35.96500 -16.55400 -10.17100 1.000 18.00212 161 VAL A N 1
ATOM 2429 C CA . VAL A 1 174 ? -36.40000 -15.15400 -10.19800 1.000 17.83211 161 VAL A CA 1
ATOM 2430 C C . VAL A 1 174 ? -37.06300 -14.79600 -8.87600 1.000 16.68211 161 VAL A C 1
ATOM 2431 O O . VAL A 1 174 ? -36.81100 -13.72100 -8.33400 1.000 16.67212 161 VAL A O 1
ATOM 2444 N N . ARG A 1 175 ? -37.92200 -15.66400 -8.34800 1.000 17.40211 162 ARG A N 1
ATOM 2445 C CA A ARG A 1 175 ? -38.53500 -15.31800 -7.06700 0.464 16.71211 162 ARG A CA 1
ATOM 2446 C CA B ARG A 1 175 ? -38.54100 -15.32700 -7.06900 0.536 16.86211 162 ARG A CA 1
ATOM 2447 C C . ARG A 1 175 ? -37.47600 -15.16500 -5.98700 1.000 16.18212 162 ARG A C 1
ATOM 2448 O O . ARG A 1 175 ? -37.54400 -14.23300 -5.18000 1.000 16.75212 162 ARG A O 1
ATOM 2487 N N . ALA A 1 176 ? -36.47800 -16.04200 -5.97100 1.000 16.63212 163 ALA A N 1
ATOM 2488 C CA . ALA A 1 176 ? -35.43200 -15.97300 -4.94800 1.000 15.65212 163 ALA A CA 1
ATOM 2489 C C . ALA A 1 176 ? -34.60400 -14.71100 -5.12800 1.000 14.44211 163 ALA A C 1
ATOM 2490 O O . ALA A 1 176 ? -34.25500 -14.06100 -4.13900 1.000 15.16211 163 ALA A O 1
ATOM 2497 N N . SER A 1 177 ? -34.23500 -14.38000 -6.36000 1.000 15.69211 164 SER A N 1
ATOM 2498 C CA . SER A 1 177 ? -33.43900 -13.19300 -6.60200 1.000 15.28211 164 SER A CA 1
ATOM 2499 C C . SER A 1 177 ? -34.24100 -11.92100 -6.29600 1.000 14.25212 164 SER A C 1
ATOM 2500 O O . SER A 1 177 ? -33.71000 -10.96500 -5.72100 1.000 14.63212 164 SER A O 1
ATOM 2508 N N . VAL A 1 178 ? -35.52300 -11.86300 -6.64700 1.000 15.29212 165 VAL A N 1
ATOM 2509 C CA . VAL A 1 178 ? -36.32200 -10.72000 -6.24100 1.000 14.96212 165 VAL A CA 1
ATOM 2510 C C . VAL A 1 178 ? -36.30100 -10.57500 -4.73200 1.000 15.64212 165 VAL A C 1
ATOM 2511 O O . VAL A 1 178 ? -36.08400 -9.48600 -4.20700 1.000 14.76211 165 VAL A O 1
ATOM 2524 N N . THR A 1 179 ? -36.49100 -11.69500 -3.99900 1.000 14.75211 166 THR A N 1
ATOM 2525 C CA . THR A 1 179 ? -36.50700 -11.61100 -2.55200 1.000 14.75211 166 THR A CA 1
ATOM 2526 C C . THR A 1 179 ? -35.16700 -11.12400 -2.01100 1.000 14.88212 166 THR A C 1
ATOM 2527 O O . THR A 1 179 ? -35.12800 -10.21400 -1.17600 1.000 15.63211 166 THR A O 1
ATOM 2538 N N . TYR A 1 180 ? -34.08000 -11.75300 -2.44300 1.000 14.57212 167 TYR A N 1
ATOM 2539 C CA . TYR A 1 180 ? -32.76000 -11.48800 -1.90500 1.000 14.50211 167 TYR A CA 1
ATOM 2540 C C . TYR A 1 180 ? -32.20300 -10.17900 -2.44600 1.000 14.13212 167 TYR A C 1
ATOM 2541 O O . TYR A 1 180 ? -31.89000 -9.25300 -1.68600 1.000 15.31212 167 TYR A O 1
ATOM 2558 N N . ASN A 1 181 ? -32.06300 -10.09400 -3.74900 1.000 14.48211 168 ASN A N 1
ATOM 2559 C CA . ASN A 1 181 ? -31.31100 -8.99300 -4.34800 1.000 14.27212 168 ASN A CA 1
ATOM 2560 C C . ASN A 1 181 ? -32.13700 -7.74600 -4.55900 1.000 16.04211 168 ASN A C 1
ATOM 2561 O O . ASN A 1 181 ? -31.59500 -6.63000 -4.42200 1.000 15.82211 168 ASN A O 1
ATOM 2572 N N . HIS A 1 182 ? -33.41000 -7.89100 -4.86200 1.000 14.00212 169 HIS A N 1
ATOM 2573 C CA . HIS A 1 182 ? -34.21400 -6.72300 -5.23500 1.000 13.44212 169 HIS A CA 1
ATOM 2574 C C . HIS A 1 182 ? -35.03000 -6.16400 -4.09900 1.000 15.51212 169 HIS A C 1
ATOM 2575 O O . HIS A 1 182 ? -35.34100 -4.97500 -4.13200 1.000 16.72211 169 HIS A O 1
ATOM 2589 N N . VAL A 1 183 ? -35.29400 -6.96900 -3.07600 1.000 14.23212 170 VAL A N 1
ATOM 2590 C CA . VAL A 1 183 ? -35.99400 -6.48800 -1.87200 1.000 15.00211 170 VAL A CA 1
ATOM 2591 C C . VAL A 1 183 ? -35.05700 -6.37800 -0.69700 1.000 14.48212 170 VAL A C 1
ATOM 2592 O O . VAL A 1 183 ? -34.83600 -5.28900 -0.19500 1.000 15.43211 170 VAL A O 1
ATOM 2605 N N . VAL A 1 184 ? -34.47700 -7.49600 -0.24700 1.000 13.97212 171 VAL A N 1
ATOM 2606 C CA . VAL A 1 184 ? -33.59200 -7.41600 0.91500 1.000 14.67211 171 VAL A CA 1
ATOM 2607 C C . VAL A 1 184 ? -32.42900 -6.46000 0.69000 1.000 14.57211 171 VAL A C 1
ATOM 2608 O O . VAL A 1 184 ? -32.18800 -5.56800 1.51300 1.000 14.93211 171 VAL A O 1
ATOM 2621 N N . GLU A 1 185 ? -31.74000 -6.58200 -0.44600 1.000 14.18212 172 GLU A N 1
ATOM 2622 C CA . GLU A 1 185 ? -30.62600 -5.70200 -0.77500 1.000 14.26212 172 GLU A CA 1
ATOM 2623 C C . GLU A 1 185 ? -31.11100 -4.43000 -1.43400 1.000 15.94212 172 GLU A C 1
ATOM 2624 O O . GLU A 1 185 ? -30.85300 -3.32500 -0.93500 1.000 16.17211 172 GLU A O 1
ATOM 2636 N N . GLY A 1 186 ? -31.81100 -4.56200 -2.54000 1.000 14.51211 173 GLY A N 1
ATOM 2637 C CA . GLY A 1 186 ? -32.07200 -3.45000 -3.42600 1.000 15.81211 173 GLY A CA 1
ATOM 2638 C C . GLY A 1 186 ? -33.20600 -2.53800 -3.03900 1.000 16.01212 173 GLY A C 1
ATOM 2639 O O . GLY A 1 186 ? -33.42000 -1.56300 -3.75800 1.000 16.98212 173 GLY A O 1
ATOM 2643 N N . THR A 1 187 ? -33.93400 -2.86000 -1.96800 1.000 14.50212 174 THR A N 1
ATOM 2644 C CA . THR A 1 187 ? -34.97100 -2.01600 -1.37600 1.000 15.08211 174 THR A CA 1
ATOM 2645 C C . THR A 1 187 ? -34.56700 -1.71000 0.04900 1.000 15.21211 174 THR A C 1
ATOM 2646 O O . THR A 1 187 ? -34.32200 -0.53600 0.40000 1.000 15.22212 174 THR A O 1
ATOM 2657 N N . LEU A 1 188 ? -34.46200 -2.72900 0.90200 1.000 14.17212 175 LEU A N 1
ATOM 2658 C CA . LEU A 1 188 ? -34.27600 -2.51300 2.33100 1.000 14.96211 175 LEU A CA 1
ATOM 2659 C C . LEU A 1 188 ? -32.86600 -2.04800 2.65000 1.000 14.71212 175 LEU A C 1
ATOM 2660 O O . LEU A 1 188 ? -32.70100 -1.05300 3.33900 1.000 15.25212 175 LEU A O 1
ATOM 2676 N N . ALA A 1 189 ? -31.81900 -2.77600 2.18600 1.000 14.05212 176 ALA A N 1
ATOM 2677 C CA . ALA A 1 189 ? -30.47600 -2.35000 2.56800 1.000 13.53212 176 ALA A CA 1
ATOM 2678 C C . ALA A 1 189 ? -30.23400 -0.92600 2.09400 1.000 14.28211 176 ALA A C 1
ATOM 2679 O O . ALA A 1 189 ? -29.64900 -0.10000 2.80800 1.000 14.58211 176 ALA A O 1
ATOM 2686 N N . LEU A 1 190 ? -30.64000 -0.62100 0.85600 1.000 14.21212 177 LEU A N 1
ATOM 2687 C CA . LEU A 1 190 ? -30.40700 0.71900 0.32600 1.000 14.61211 177 LEU A CA 1
ATOM 2688 C C . LEU A 1 190 ? -31.11100 1.77600 1.17400 1.000 15.66211 177 LEU A C 1
ATOM 2689 O O . LEU A 1 190 ? -30.57600 2.85300 1.42100 1.000 16.10211 177 LEU A O 1
ATOM 2705 N N . THR A 1 191 ? -32.31500 1.48200 1.64800 1.000 14.52212 178 THR A N 1
ATOM 2706 C CA . THR A 1 191 ? -33.02100 2.41800 2.54200 1.000 13.84212 178 THR A CA 1
ATOM 2707 C C . THR A 1 191 ? -32.27400 2.53200 3.83700 1.000 15.35212 178 THR A C 1
ATOM 2708 O O . THR A 1 191 ? -32.18800 3.61400 4.40500 1.000 15.42212 178 THR A O 1
ATOM 2719 N N . GLY A 1 192 ? -31.74300 1.41800 4.34300 1.000 14.37211 179 GLY A N 1
ATOM 2720 C CA . GLY A 1 192 ? -30.93300 1.49000 5.54400 1.000 15.92211 179 GLY A CA 1
ATOM 2721 C C . GLY A 1 192 ? -29.68600 2.32500 5.40700 1.000 14.80212 179 GLY A C 1
ATOM 2722 O O . GLY A 1 192 ? -29.30800 3.05100 6.34000 1.000 16.25211 179 GLY A O 1
ATOM 2726 N N . TYR A 1 193 ? -29.01700 2.26100 4.24400 1.000 15.09211 180 TYR A N 1
ATOM 2727 C CA . TYR A 1 193 ? -27.86000 3.10900 4.03100 1.000 15.93211 180 TYR A CA 1
ATOM 2728 C C . TYR A 1 193 ? -28.27100 4.57500 4.04800 1.000 16.55211 180 TYR A C 1
ATOM 2729 O O . TYR A 1 193 ? -27.54700 5.42200 4.58200 1.000 17.11211 180 TYR A O 1
ATOM 2747 N N . PHE A 1 194 ? -29.41300 4.88900 3.43500 1.000 15.74212 181 PHE A N 1
ATOM 2748 C CA . PHE A 1 194 ? -29.94400 6.24300 3.46000 1.000 16.87211 181 PHE A CA 1
ATOM 2749 C C . PHE A 1 194 ? -30.24000 6.68700 4.87700 1.000 17.52211 181 PHE A C 1
ATOM 2750 O O . PHE A 1 194 ? -29.88400 7.80300 5.25800 1.000 19.23211 181 PHE A O 1
ATOM 2767 N N . ALA A 1 195 ? -30.82500 5.81200 5.69200 1.000 16.08212 182 ALA A N 1
ATOM 2768 C CA . ALA A 1 195 ? -31.05800 6.16000 7.08600 1.000 16.50212 182 ALA A CA 1
ATOM 2769 C C . ALA A 1 195 ? -29.75700 6.41500 7.82400 1.000 18.11212 182 ALA A C 1
ATOM 2770 O O . ALA A 1 195 ? -29.65300 7.36300 8.59800 1.000 18.79212 182 ALA A O 1
ATOM 2777 N N . TRP A 1 196 ? -28.74200 5.56600 7.63100 1.000 15.65212 183 TRP A N 1
ATOM 2778 C CA . TRP A 1 196 ? -27.45600 5.80300 8.27100 1.000 16.72211 183 TRP A CA 1
ATOM 2779 C C . TRP A 1 196 ? -26.89500 7.14800 7.86100 1.000 18.68212 183 TRP A C 1
ATOM 2780 O O . TRP A 1 196 ? -26.31600 7.86900 8.67600 1.000 19.21211 183 TRP A O 1
ATOM 2801 N N . GLN A 1 197 ? -27.00700 7.47500 6.59000 1.000 17.82211 184 GLN A N 1
ATOM 2802 C CA . GLN A 1 197 ? -26.48100 8.74600 6.12500 1.000 21.26211 184 GLN A CA 1
ATOM 2803 C C . GLN A 1 197 ? -27.18700 9.89600 6.79000 1.000 22.66212 184 GLN A C 1
ATOM 2804 O O . GLN A 1 197 ? -26.52800 10.83600 7.27100 1.000 25.87211 184 GLN A O 1
ATOM 2818 N N . LYS A 1 198 ? -28.52400 9.80200 6.92500 1.000 20.38212 185 LYS A N 1
ATOM 2819 C CA . LYS A 1 198 ? -29.28700 10.83500 7.62200 1.000 24.91212 185 LYS A CA 1
ATOM 2820 C C . LYS A 1 198 ? -28.83700 10.95200 9.07400 1.000 26.92212 185 LYS A C 1
ATOM 2821 O O . LYS A 1 198 ? -28.72100 12.06600 9.61300 1.000 34.59212 185 LYS A O 1
ATOM 2840 N N . ILE A 1 199 ? -28.62200 9.82900 9.74900 1.000 22.01211 186 ILE A N 1
ATOM 2841 C CA . ILE A 1 199 ? -28.24100 9.85900 11.15100 1.000 22.33211 186 ILE A CA 1
ATOM 2842 C C . ILE A 1 199 ? -26.86000 10.48200 11.30200 1.000 25.45212 186 ILE A C 1
ATOM 2843 O O . ILE A 1 199 ? -26.63000 11.33100 12.15400 1.000 28.16212 186 ILE A O 1
ATOM 2859 N N . CYS A 1 200 ? -25.89300 10.03000 10.48600 1.000 21.67212 187 CYS A N 1
ATOM 2860 C CA . CYS A 1 200 ? -24.51400 10.37100 10.74600 1.000 22.73211 187 CYS A CA 1
ATOM 2861 C C . CYS A 1 200 ? -24.08500 11.69200 10.15200 1.000 26.40212 187 CYS A C 1
ATOM 2862 O O . CYS A 1 200 ? -23.31500 12.41100 10.78500 1.000 27.86211 187 CYS A O 1
ATOM 2870 N N . ARG A 1 201 ? -24.57500 12.03500 8.97400 1.000 26.17212 188 ARG A N 1
ATOM 2871 C CA . ARG A 1 201 ? -24.09600 13.21700 8.27000 1.000 36.31212 188 ARG A CA 1
ATOM 2872 C C . ARG A 1 201 ? -24.66800 14.50200 8.88600 1.000 35.13211 188 ARG A C 1
ATOM 2873 O O . ARG A 1 201 ? -23.96100 15.48200 9.04100 1.000 48.62211 188 ARG A O 1
ATOM 2894 N N . SER A 1 202 ? -25.93300 14.48900 9.29900 1.000 40.22212 189 SER A N 1
ATOM 2895 C CA . SER A 1 202 ? -26.58000 15.65100 9.91700 1.000 54.92212 189 SER A CA 1
ATOM 2896 C C . SER A 1 202 ? -25.85400 16.08100 11.16900 1.000 71.84212 189 SER A C 1
ATOM 2897 O O . SER A 1 202 ? -25.97900 17.22500 11.58200 1.000 75.68212 189 SER A O 1
ATOM 2905 N N . ARG A 1 203 ? -25.13500 15.16900 11.80200 1.000 41.04212 190 ARG A N 1
ATOM 2906 C CA . ARG A 1 203 ? -24.64600 15.32700 13.14000 1.000 37.74212 190 ARG A CA 1
ATOM 2907 C C . ARG A 1 203 ? -23.13200 15.21300 13.22600 1.000 37.42211 190 ARG A C 1
ATOM 2908 O O . ARG A 1 203 ? -22.56200 15.56800 14.25100 1.000 36.21211 190 ARG A O 1
ATOM 2929 N N . GLY A 1 204 ? -22.46500 14.77500 12.16200 1.000 32.57212 191 GLY A N 1
ATOM 2930 C CA . GLY A 1 204 ? -21.04900 14.50700 12.19100 1.000 32.43211 191 GLY A CA 1
ATOM 2931 C C . GLY A 1 204 ? -20.65700 13.46600 13.20600 1.000 35.76211 191 GLY A C 1
ATOM 2932 O O . GLY A 1 204 ? -19.69800 13.67800 13.93900 1.000 33.17211 191 GLY A O 1
ATOM 2936 N N . ILE A 1 205 ? -21.34000 12.33900 13.24800 1.000 25.11212 192 ILE A N 1
ATOM 2937 C CA . ILE A 1 205 ? -21.07800 11.32700 14.24900 1.000 24.58212 192 ILE A CA 1
ATOM 2938 C C . ILE A 1 205 ? -20.78100 10.01900 13.53200 1.000 20.95212 192 ILE A C 1
ATOM 2939 O O . ILE A 1 205 ? -21.14100 9.79900 12.37200 1.000 23.43211 192 ILE A O 1
ATOM 2955 N N . LEU A 1 206 ? -20.16900 9.10900 14.23900 1.000 21.46212 193 LEU A N 1
ATOM 2956 C CA . LEU A 1 206 ? -19.95200 7.71400 13.86000 1.000 22.61212 193 LEU A CA 1
ATOM 2957 C C . LEU A 1 206 ? -19.18800 7.60800 12.53500 1.000 26.85211 193 LEU A C 1
ATOM 2958 O O . LEU A 1 206 ? -19.63900 6.95900 11.57400 1.000 22.71212 193 LEU A O 1
ATOM 2974 N N . PRO A 1 207 ? -17.99900 8.20100 12.46800 1.000 23.30212 194 PRO A N 1
ATOM 2975 C CA . PRO A 1 207 ? -17.20400 8.12300 11.22900 1.000 23.18212 194 PRO A CA 1
ATOM 2976 C C . PRO A 1 207 ? -16.83000 6.70200 10.86700 1.000 21.55211 194 PRO A C 1
ATOM 2977 O O . PRO A 1 207 ? -16.68000 6.39300 9.68500 1.000 23.51211 194 PRO A O 1
ATOM 2988 N N . GLY A 1 208 ? -16.68500 5.81600 11.85000 1.000 21.01211 195 GLY A N 1
ATOM 2989 C CA . GLY A 1 208 ? -16.43300 4.43400 11.52500 1.000 22.23212 195 GLY A CA 1
ATOM 2990 C C . GLY A 1 208 ? -17.61300 3.82700 10.79500 1.000 21.98211 195 GLY A C 1
ATOM 2991 O O . GLY A 1 208 ? -17.46300 3.14600 9.78400 1.000 22.01211 195 GLY A O 1
ATOM 2995 N N . MET A 1 209 ? -18.80300 3.95900 11.37000 1.000 21.17211 196 MET A N 1
ATOM 2996 C CA . MET A 1 209 ? -20.02100 3.52000 10.67400 1.000 19.22212 196 MET A CA 1
ATOM 2997 C C . MET A 1 209 ? -20.17600 4.18500 9.32200 1.000 22.02212 196 MET A C 1
ATOM 2998 O O . MET A 1 209 ? -20.61600 3.52900 8.36500 1.000 19.61212 196 MET A O 1
ATOM 3012 N N . GLN A 1 210 ? -19.80700 5.45400 9.17500 1.000 20.16211 197 GLN A N 1
ATOM 3013 C CA . GLN A 1 210 ? -19.91400 6.04200 7.83700 1.000 20.82211 197 GLN A CA 1
ATOM 3014 C C . GLN A 1 210 ? -19.05200 5.27300 6.85900 1.000 18.52211 197 GLN A C 1
ATOM 3015 O O . GLN A 1 210 ? -19.47200 5.00500 5.71800 1.000 20.37211 197 GLN A O 1
ATOM 3029 N N . GLU A 1 211 ? -17.84500 4.89400 7.28300 1.000 20.43211 198 GLU A N 1
ATOM 3030 C CA . GLU A 1 211 ? -16.98000 4.11800 6.41200 1.000 21.26212 198 GLU A CA 1
ATOM 3031 C C . GLU A 1 211 ? -17.55300 2.73800 6.13300 1.000 19.07211 198 GLU A C 1
ATOM 3032 O O . GLU A 1 211 ? -17.50300 2.24000 4.98800 1.000 20.06212 198 GLU A O 1
ATOM 3044 N N . VAL A 1 212 ? -18.06500 2.07100 7.17300 1.000 17.99211 199 VAL A N 1
ATOM 3045 C CA . VAL A 1 212 ? -18.73300 0.76800 6.99100 1.000 17.74211 199 VAL A CA 1
ATOM 3046 C C . VAL A 1 212 ? -19.77700 0.87400 5.90800 1.000 18.88211 199 VAL A C 1
ATOM 3047 O O . VAL A 1 212 ? -19.84300 0.04700 5.00900 1.000 17.74212 199 VAL A O 1
ATOM 3060 N N . VAL A 1 213 ? -20.66900 1.88000 6.02000 1.000 17.14211 200 VAL A N 1
ATOM 3061 C CA . VAL A 1 213 ? -21.75600 2.03800 5.06000 1.000 15.74211 200 VAL A CA 1
ATOM 3062 C C . VAL A 1 213 ? -21.24100 2.26300 3.64900 1.000 18.43212 200 VAL A C 1
ATOM 3063 O O . VAL A 1 213 ? -21.76900 1.70800 2.69500 1.000 18.56212 200 VAL A O 1
ATOM 3076 N N . ARG A 1 214 ? -20.15600 3.04500 3.49500 1.000 17.21211 201 ARG A N 1
ATOM 3077 C CA . ARG A 1 214 ? -19.59200 3.22900 2.17600 1.000 19.67211 201 ARG A CA 1
ATOM 3078 C C . ARG A 1 214 ? -19.10000 1.89400 1.61400 1.000 19.11211 201 ARG A C 1
ATOM 3079 O O . ARG A 1 214 ? -19.32600 1.58000 0.43600 1.000 19.77211 201 ARG A O 1
ATOM 3100 N N . ARG A 1 215 ? -18.36500 1.14100 2.41000 1.000 17.45211 202 ARG A N 1
ATOM 3101 C CA . ARG A 1 215 ? -17.77000 -0.10400 1.90100 1.000 18.42212 202 ARG A CA 1
ATOM 3102 C C . ARG A 1 215 ? -18.81700 -1.18900 1.66500 1.000 18.04212 202 ARG A C 1
ATOM 3103 O O . ARG A 1 215 ? -18.79400 -1.86900 0.62100 1.000 17.89211 202 ARG A O 1
ATOM 3124 N N . ILE A 1 216 ? -19.74500 -1.38500 2.59400 1.000 16.81212 203 ILE A N 1
ATOM 3125 C CA . ILE A 1 216 ? -20.76900 -2.39900 2.36500 1.000 17.11212 203 ILE A CA 1
ATOM 3126 C C . ILE A 1 216 ? -21.63500 -2.01700 1.16700 1.000 19.10211 203 ILE A C 1
ATOM 3127 O O . ILE A 1 216 ? -22.07800 -2.86600 0.40900 1.000 18.37212 203 ILE A O 1
ATOM 3143 N N . GLY A 1 217 ? -21.90300 -0.72800 1.01200 1.000 17.33211 204 GLY A N 1
ATOM 3144 C CA . GLY A 1 217 ? -22.69400 -0.24400 -0.12800 1.000 18.85212 204 GLY A CA 1
ATOM 3145 C C . GLY A 1 217 ? -21.99800 -0.51600 -1.44000 1.000 19.43212 204 GLY A C 1
ATOM 3146 O O . GLY A 1 217 ? -22.67300 -0.80400 -2.41100 1.000 22.43212 204 GLY A O 1
ATOM 3150 N N . ASP A 1 218 ? -20.68300 -0.40700 -1.46300 1.000 18.02211 205 ASP A N 1
ATOM 3151 C CA . ASP A 1 218 ? -19.89400 -0.71600 -2.67400 1.000 19.68212 205 ASP A CA 1
ATOM 3152 C C . ASP A 1 218 ? -20.09500 -2.19100 -3.00000 1.000 19.01212 205 ASP A C 1
ATOM 3153 O O . ASP A 1 218 ? -20.35200 -2.51300 -4.15100 1.000 20.30212 205 ASP A O 1
ATOM 3162 N N . ASP A 1 219 ? -19.97700 -3.04400 -1.99600 1.000 15.85212 206 ASP A N 1
ATOM 3163 C CA . ASP A 1 219 ? -20.17600 -4.49800 -2.18600 1.000 17.35212 206 ASP A CA 1
ATOM 3164 C C . ASP A 1 219 ? -21.60600 -4.72700 -2.67500 1.000 17.27212 206 ASP A C 1
ATOM 3165 O O . ASP A 1 219 ? -21.78700 -5.50500 -3.59200 1.000 16.82211 206 ASP A O 1
ATOM 3174 N N . GLU A 1 220 ? -22.57800 -4.06600 -2.06100 1.000 17.79212 207 GLU A N 1
ATOM 3175 C CA . GLU A 1 220 ? -23.99600 -4.28600 -2.39900 1.000 17.38212 207 GLU A CA 1
ATOM 3176 C C . GLU A 1 220 ? -24.28700 -3.97800 -3.84700 1.000 17.44211 207 GLU A C 1
ATOM 3177 O O . GLU A 1 220 ? -25.15500 -4.61400 -4.46300 1.000 17.54211 207 GLU A O 1
ATOM 3189 N N . ARG A 1 221 ? -23.59500 -3.00100 -4.41900 1.000 17.51212 208 ARG A N 1
ATOM 3190 C CA . ARG A 1 221 ? -23.88000 -2.71600 -5.80400 1.000 18.52212 208 ARG A CA 1
ATOM 3191 C C . ARG A 1 221 ? -23.52100 -3.88400 -6.69400 1.000 18.26212 208 ARG A C 1
ATOM 3192 O O . ARG A 1 221 ? -24.16900 -4.10400 -7.70100 1.000 17.74211 208 ARG A O 1
ATOM 3213 N N . ARG A 1 222 ? -22.49300 -4.66800 -6.32400 1.000 16.04212 209 ARG A N 1
ATOM 3214 C CA . ARG A 1 222 ? -22.18800 -5.87100 -7.08900 1.000 16.57212 209 ARG A CA 1
ATOM 3215 C C . ARG A 1 222 ? -23.22000 -6.95900 -6.82500 1.000 16.74211 209 ARG A C 1
ATOM 3216 O O . ARG A 1 222 ? -23.66000 -7.63400 -7.75500 1.000 15.90211 209 ARG A O 1
ATOM 3237 N N . HIS A 1 223 ? -23.63700 -7.12900 -5.57400 1.000 15.82211 210 HIS A N 1
ATOM 3238 C CA . HIS A 1 223 ? -24.67000 -8.08600 -5.27000 1.000 16.41212 210 HIS A CA 1
ATOM 3239 C C . HIS A 1 223 ? -25.91400 -7.79200 -6.08600 1.000 17.06212 210 HIS A C 1
ATOM 3240 O O . HIS A 1 223 ? -26.52400 -8.69400 -6.67800 1.000 16.71211 210 HIS A O 1
ATOM 3254 N N . MET A 1 224 ? -26.28700 -6.52300 -6.13300 1.000 16.71212 211 MET A N 1
ATOM 3255 C CA . MET A 1 224 ? -27.50900 -6.11300 -6.84600 1.000 18.10211 211 MET A CA 1
ATOM 3256 C C . MET A 1 224 ? -27.28800 -6.28800 -8.34100 1.000 16.63211 211 MET A C 1
ATOM 3257 O O . MET A 1 224 ? -28.18800 -6.70200 -8.96000 1.000 17.49211 211 MET A O 1
ATOM 3271 N N . ALA A 1 225 ? -26.11000 -6.01200 -8.85500 1.000 15.62211 212 ALA A N 1
ATOM 3272 C CA . ALA A 1 225 ? -25.84800 -6.24800 -10.28000 1.000 16.05212 212 ALA A CA 1
ATOM 3273 C C . ALA A 1 225 ? -25.99400 -7.71800 -10.64600 1.000 16.83212 212 ALA A C 1
ATOM 3274 O O . ALA A 1 225 ? -26.50900 -8.04700 -11.70700 1.000 16.68212 212 ALA A O 1
ATOM 3281 N N . TRP A 1 226 ? -25.54100 -8.60700 -9.77900 1.000 16.15211 213 TRP A N 1
ATOM 3282 C CA . TRP A 1 226 ? -25.73000 -10.02600 -10.01900 1.000 15.54211 213 TRP A CA 1
ATOM 3283 C C . TRP A 1 226 ? -27.20600 -10.36600 -10.03900 1.000 16.05211 213 TRP A C 1
ATOM 3284 O O . TRP A 1 226 ? -27.66800 -11.10400 -10.93100 1.000 16.02211 213 TRP A O 1
ATOM 3305 N N . GLY A 1 227 ? -27.97400 -9.85800 -9.06600 1.000 15.49212 214 GLY A N 1
ATOM 3306 C CA . GLY A 1 227 ? -29.38100 -10.13700 -9.05200 1.000 15.60211 214 GLY A CA 1
ATOM 3307 C C . GLY A 1 227 ? -30.09400 -9.57400 -10.27100 1.000 15.04212 214 GLY A C 1
ATOM 3308 O O . GLY A 1 227 ? -31.03600 -10.19000 -10.79800 1.000 15.95211 214 GLY A O 1
ATOM 3312 N N . THR A 1 228 ? -29.69300 -8.38400 -10.70700 1.000 15.49211 215 THR A N 1
ATOM 3313 C CA . THR A 1 228 ? -30.29800 -7.78900 -11.88600 1.000 15.60211 215 THR A CA 1
ATOM 3314 C C . THR A 1 228 ? -30.00700 -8.64900 -13.12200 1.000 16.20212 215 THR A C 1
ATOM 3315 O O . THR A 1 228 ? -30.91400 -8.95700 -13.89900 1.000 16.60211 215 THR A O 1
ATOM 3326 N N . PHE A 1 229 ? -28.76500 -9.08700 -13.25900 1.000 16.16212 216 PHE A N 1
ATOM 3327 C CA . PHE A 1 229 ? -28.38700 -9.99600 -14.32200 1.000 16.15212 216 PHE A CA 1
ATOM 3328 C C . PHE A 1 229 ? -29.19000 -11.28900 -14.29000 1.000 18.26211 216 PHE A C 1
ATOM 3329 O O . PHE A 1 229 ? -29.68800 -11.74900 -15.32600 1.000 17.76212 216 PHE A O 1
ATOM 3346 N N . THR A 1 230 ? -29.33300 -11.89500 -13.11900 1.000 15.67211 217 THR A N 1
ATOM 3347 C CA . THR A 1 230 ? -30.04500 -13.17100 -12.99000 1.000 17.69212 217 THR A CA 1
ATOM 3348 C C . THR A 1 230 ? -31.47500 -13.01600 -13.43900 1.000 17.55212 217 THR A C 1
ATOM 3349 O O . THR A 1 230 ? -31.97800 -13.80600 -14.22700 1.000 17.84212 217 THR A O 1
ATOM 3360 N N . CYS A 1 231 ? -32.15400 -11.98300 -12.94300 1.000 16.40212 218 CYS A N 1
ATOM 3361 C CA . CYS A 1 231 ? -33.53700 -11.79600 -13.34000 1.000 15.62212 218 CYS A CA 1
ATOM 3362 C C . CYS A 1 231 ? -33.62300 -11.43800 -14.81600 1.000 16.70211 218 CYS A C 1
ATOM 3363 O O . CYS A 1 231 ? -34.51000 -11.93200 -15.51600 1.000 17.27212 218 CYS A O 1
ATOM 3371 N N . ARG A 1 232 ? -32.73000 -10.57500 -15.29400 1.000 15.78211 219 ARG A N 1
ATOM 3372 C CA . ARG A 1 232 ? -32.78700 -10.19000 -16.70100 1.000 17.02212 219 ARG A CA 1
ATOM 3373 C C . ARG A 1 232 ? -32.62000 -11.38200 -17.61600 1.000 19.32212 219 ARG A C 1
ATOM 3374 O O . ARG A 1 232 ? -33.34000 -11.52500 -18.61400 1.000 18.55211 219 ARG A O 1
ATOM 3395 N N . ARG A 1 233 ? -31.64600 -12.26400 -17.33500 1.000 17.79211 220 ARG A N 1
ATOM 3396 C CA . ARG A 1 233 ? -31.44700 -13.35900 -18.27500 1.000 18.78212 220 ARG A CA 1
ATOM 3397 C C . ARG A 1 233 ? -32.62900 -14.29700 -18.30500 1.000 20.80212 220 ARG A C 1
ATOM 3398 O O . ARG A 1 233 ? -32.97800 -14.81200 -19.37200 1.000 20.29211 220 ARG A O 1
ATOM 3419 N N . HIS A 1 234 ? -33.28600 -14.50400 -17.17500 1.000 16.68212 221 HIS A N 1
ATOM 3420 C CA . HIS A 1 234 ? -34.46900 -15.34800 -17.16800 1.000 19.16211 221 HIS A CA 1
ATOM 3421 C C . HIS A 1 234 ? -35.63000 -14.67300 -17.86300 1.000 20.49212 221 HIS A C 1
ATOM 3422 O O . HIS A 1 234 ? -36.41800 -15.35100 -18.54600 1.000 20.63212 221 HIS A O 1
ATOM 3436 N N . VAL A 1 235 ? -35.78600 -13.36700 -17.66200 1.000 17.45211 222 VAL A N 1
ATOM 3437 C CA . VAL A 1 235 ? -36.86000 -12.63400 -18.37600 1.000 19.28211 222 VAL A CA 1
ATOM 3438 C C . VAL A 1 235 ? -36.63100 -12.64400 -19.87900 1.000 20.72211 222 VAL A C 1
ATOM 3439 O O . VAL A 1 235 ? -37.57500 -12.81800 -20.66500 1.000 22.41211 222 VAL A O 1
ATOM 3452 N N . ALA A 1 236 ? -35.38300 -12.45200 -20.30300 1.000 18.21212 223 ALA A N 1
ATOM 3453 C CA . ALA A 1 236 ? -35.06200 -12.47800 -21.71400 1.000 20.37211 223 ALA A CA 1
ATOM 3454 C C . ALA A 1 236 ? -35.37600 -13.8420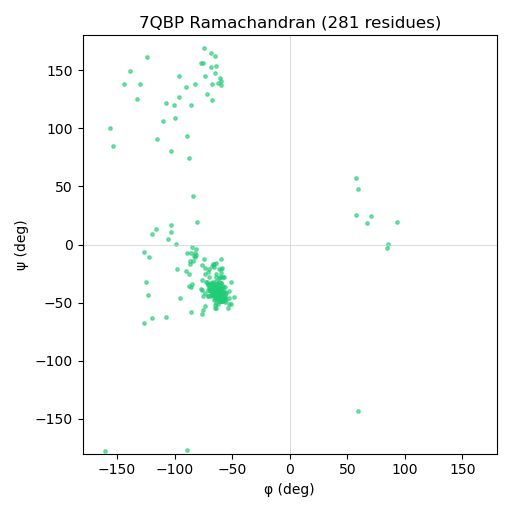0 -22.30600 1.000 24.83212 223 ALA A C 1
ATOM 3455 O O . ALA A 1 236 ? -35.83400 -13.94600 -23.44600 1.000 26.19212 223 ALA A O 1
ATOM 3462 N N . ALA A 1 237 ? -35.08600 -14.91500 -21.57000 1.000 20.66212 224 ALA A N 1
ATOM 3463 C CA . ALA A 1 237 ? -35.35000 -16.24400 -22.09500 1.000 21.60212 224 ALA A CA 1
ATOM 3464 C C . ALA A 1 237 ? -36.83600 -16.58600 -22.15500 1.000 23.46212 224 ALA A C 1
ATOM 3465 O O . ALA A 1 237 ? -37.22900 -17.40700 -22.99800 1.000 25.28212 224 ALA A O 1
ATOM 3472 N N . ASP A 1 238 ? -37.63000 -16.05600 -21.21600 1.000 21.17211 225 ASP A N 1
ATOM 3473 C CA . ASP A 1 238 ? -39.05300 -16.44500 -21.08600 1.000 21.41212 225 ASP A CA 1
ATOM 3474 C C . ASP A 1 238 ? -39.73900 -15.27900 -20.39300 1.000 22.65212 225 ASP A C 1
ATOM 3475 O O . ASP A 1 238 ? -39.57900 -15.09800 -19.19200 1.000 21.06211 225 ASP A O 1
ATOM 3484 N N . GLU A 1 239 ? -40.41100 -14.43900 -21.16100 1.000 22.57212 226 GLU A N 1
ATOM 3485 C CA A GLU A 1 239 ? -40.94000 -13.23700 -20.55300 0.490 22.88212 226 GLU A CA 1
ATOM 3486 C CA B GLU A 1 239 ? -40.95100 -13.23000 -20.55700 0.510 23.14212 226 GLU A CA 1
ATOM 3487 C C . GLU A 1 239 ? -42.06100 -13.51700 -19.55300 1.000 21.29211 226 GLU A C 1
ATOM 3488 O O . GLU A 1 239 ? -42.45300 -12.60000 -18.82100 1.000 24.78211 226 GLU A O 1
ATOM 3509 N N . SER A 1 240 ? -42.54800 -14.76000 -19.45600 1.000 22.45212 227 SER A N 1
ATOM 3510 C CA . SER A 1 240 ? -43.42300 -15.07000 -18.33100 1.000 23.33212 227 SER A CA 1
ATOM 3511 C C . SER A 1 240 ? -42.71600 -14.78400 -17.00200 1.000 22.89212 227 SER A C 1
ATOM 3512 O O . SER A 1 240 ? -43.37000 -14.52200 -15.99000 1.000 24.88212 227 SER A O 1
ATOM 3520 N N . ASN A 1 241 ? -41.38900 -14.87600 -16.96500 1.000 21.66212 228 ASN A N 1
ATOM 3521 C CA . ASN A 1 241 ? -40.67300 -14.55400 -15.74600 1.000 20.46212 228 ASN A CA 1
ATOM 3522 C C . ASN A 1 241 ? -40.77800 -13.08900 -15.35300 1.000 22.38211 228 ASN A C 1
ATOM 3523 O O . ASN A 1 241 ? -40.59100 -12.77100 -14.17600 1.000 20.68212 228 ASN A O 1
ATOM 3534 N N . TRP A 1 242 ? -41.12700 -12.20700 -16.27700 1.000 20.98212 229 TRP A N 1
ATOM 3535 C CA . TRP A 1 242 ? -41.42200 -10.83700 -15.86500 1.000 21.05212 229 TRP A CA 1
ATOM 3536 C C . TRP A 1 242 ? -42.66500 -10.79500 -14.98500 1.000 22.99212 229 TRP A C 1
ATOM 3537 O O . TRP A 1 242 ? -42.72600 -10.04600 -14.01300 1.000 22.44211 229 TRP A O 1
ATOM 3558 N N . ASP A 1 243 ? -43.67800 -11.58700 -15.31700 1.000 21.60212 230 ASP A N 1
ATOM 3559 C CA . ASP A 1 243 ? -44.84200 -11.66300 -14.45300 1.000 24.27211 230 ASP A CA 1
ATOM 3560 C C . ASP A 1 243 ? -44.46900 -12.17800 -13.07300 1.000 20.70212 230 ASP A C 1
ATOM 3561 O O . ASP A 1 243 ? -44.93100 -11.66100 -12.06100 1.000 21.83211 230 ASP A O 1
ATOM 3570 N N . VAL A 1 244 ? -43.54200 -13.12600 -13.00400 1.000 19.77212 231 VAL A N 1
ATOM 3571 C CA . VAL A 1 244 ? -43.09300 -13.64500 -11.71800 1.000 18.52211 231 VAL A CA 1
ATOM 3572 C C . VAL A 1 244 ? -42.37200 -12.57100 -10.91100 1.000 19.46211 231 VAL A C 1
ATOM 3573 O O . VAL A 1 244 ? -42.58300 -12.42300 -9.71600 1.000 19.80211 231 VAL A O 1
ATOM 3586 N N . VAL A 1 245 ? -41.52100 -11.79300 -11.57500 1.000 17.95211 232 VAL A N 1
ATOM 3587 C CA . VAL A 1 245 ? -40.83900 -10.67800 -10.90500 1.000 18.08211 232 VAL A CA 1
ATOM 3588 C C . VAL A 1 245 ? -41.84200 -9.72100 -10.30300 1.000 19.93212 232 VAL A C 1
ATOM 3589 O O . VAL A 1 245 ? -41.77200 -9.37500 -9.11500 1.000 18.96212 232 VAL A O 1
ATOM 3602 N N . GLN A 1 246 ? -42.85000 -9.32700 -11.07500 1.000 19.67212 233 GLN A N 1
ATOM 3603 C CA . GLN A 1 246 ? -43.81600 -8.35800 -10.57400 1.000 20.48212 233 GLN A CA 1
ATOM 3604 C C . GLN A 1 246 ? -44.63100 -8.93500 -9.45000 1.000 20.39211 233 GLN A C 1
ATOM 3605 O O . GLN A 1 246 ? -44.91700 -8.23500 -8.46600 1.000 20.61211 233 GLN A O 1
ATOM 3619 N N . GLU A 1 247 ? -45.00300 -10.21500 -9.55400 1.000 21.06211 234 GLU A N 1
ATOM 3620 C CA . GLU A 1 247 ? -45.81100 -10.84300 -8.50700 1.000 20.50212 234 GLU A CA 1
ATOM 3621 C C . GLU A 1 247 ? -45.01100 -10.90000 -7.20300 1.000 19.38211 234 GLU A C 1
ATOM 3622 O O . GLU A 1 247 ? -45.52800 -10.57500 -6.12100 1.000 20.36211 234 GLU A O 1
ATOM 3634 N N . GLN A 1 248 ? -43.73800 -11.31000 -7.28400 1.000 19.44212 235 GLN A N 1
ATOM 3635 C CA . GLN A 1 248 ? -42.95800 -11.42500 -6.06200 1.000 18.97212 235 GLN A CA 1
ATOM 3636 C C . GLN A 1 248 ? -42.73700 -10.03900 -5.44700 1.000 18.82212 235 GLN A C 1
ATOM 3637 O O . GLN A 1 248 ? -42.77800 -9.89100 -4.21800 1.000 18.71211 235 GLN A O 1
ATOM 3651 N N . MET A 1 249 ? -42.48000 -9.02500 -6.26800 1.000 17.16212 236 MET A N 1
ATOM 3652 C CA . MET A 1 249 ? -42.28400 -7.69600 -5.73100 1.000 17.36211 236 MET A CA 1
ATOM 3653 C C . MET A 1 249 ? -43.56500 -7.15500 -5.09600 1.000 18.57211 236 MET A C 1
ATOM 3654 O O . MET A 1 249 ? -43.50800 -6.56000 -4.02000 1.000 18.90211 236 MET A O 1
ATOM 3668 N N . GLN A 1 250 ? -44.71600 -7.43600 -5.70900 1.000 19.33211 237 GLN A N 1
ATOM 3669 C CA . GLN A 1 250 ? -45.96700 -6.96300 -5.16000 1.000 21.64212 237 GLN A CA 1
ATOM 3670 C C . GLN A 1 250 ? -46.26400 -7.65200 -3.83200 1.000 20.58211 237 GLN A C 1
ATOM 3671 O O . GLN A 1 250 ? -46.84500 -7.04200 -2.92400 1.000 21.67211 237 GLN A O 1
ATOM 3685 N N . HIS A 1 251 ? -45.84200 -8.91000 -3.70000 1.000 19.18211 238 HIS A N 1
ATOM 3686 C CA . HIS A 1 251 ? -46.00200 -9.6330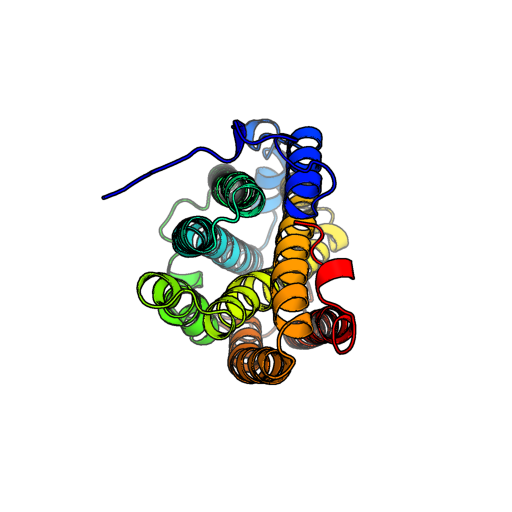0 -2.45900 1.000 20.36211 238 HIS A CA 1
ATOM 3687 C C . HIS A 1 251 ? -45.10400 -9.06100 -1.35400 1.000 19.94211 238 HIS A C 1
ATOM 3688 O O . HIS A 1 251 ? -45.51600 -8.92200 -0.19900 1.000 21.47211 238 HIS A O 1
ATOM 3702 N N . LEU A 1 252 ? -43.85100 -8.76000 -1.68600 1.000 17.57211 239 LEU A N 1
ATOM 3703 C CA . LEU A 1 252 ? -42.87100 -8.41700 -0.67800 1.000 18.53212 239 LEU A CA 1
ATOM 3704 C C . LEU A 1 252 ? -42.82400 -6.96300 -0.29600 1.000 17.87211 239 LEU A C 1
ATOM 3705 O O . LEU A 1 252 ? -42.48700 -6.62600 0.85500 1.000 17.65211 239 LEU A O 1
ATOM 3721 N N . LEU A 1 253 ? -43.04800 -6.05900 -1.25100 1.000 17.09212 240 LEU A N 1
ATOM 3722 C CA . LEU A 1 253 ? -42.87700 -4.65200 -0.93300 1.000 18.10212 240 LEU A CA 1
ATOM 3723 C C . LEU A 1 253 ? -43.73300 -4.20600 0.25500 1.000 17.92211 240 LEU A C 1
ATOM 3724 O O . LEU A 1 253 ? -43.21700 -3.48000 1.11500 1.000 17.26212 240 LEU A O 1
ATOM 3740 N N . PRO A 1 254 ? -44.98400 -4.63200 0.39900 1.000 17.60211 241 PRO A N 1
ATOM 3741 C CA . PRO A 1 254 ? -45.75100 -4.23300 1.57800 1.000 18.36212 241 PRO A CA 1
ATOM 3742 C C . PRO A 1 254 ? -45.09200 -4.67400 2.86700 1.000 17.25211 241 PRO A C 1
ATOM 3743 O O . PRO A 1 254 ? -45.21400 -3.95800 3.87300 1.000 18.73211 241 PRO A O 1
ATOM 3754 N N . LEU A 1 255 ? -44.46400 -5.87100 2.87900 1.000 18.28211 242 LEU A N 1
ATOM 3755 C CA . LEU A 1 255 ? -43.77500 -6.33500 4.07400 1.000 19.16211 242 LEU A CA 1
ATOM 3756 C C . LEU A 1 255 ? -42.58700 -5.46900 4.39200 1.000 17.81212 242 LEU A C 1
ATOM 3757 O O . LEU A 1 255 ? -42.31800 -5.15500 5.55400 1.000 17.85212 242 LEU A O 1
ATOM 3773 N N . ALA A 1 256 ? -41.87800 -5.03500 3.36700 1.000 16.94211 243 ALA A N 1
ATOM 3774 C CA . ALA A 1 256 ? -40.71700 -4.15700 3.56400 1.000 16.30212 243 ALA A CA 1
ATOM 3775 C C . ALA A 1 256 ? -41.17200 -2.81200 4.10600 1.000 16.56212 243 ALA A C 1
ATOM 3776 O O . ALA A 1 256 ? -40.54300 -2.26700 5.00800 1.000 16.91211 243 ALA A O 1
ATOM 3783 N N . VAL A 1 257 ? -42.25500 -2.26300 3.56400 1.000 16.63212 244 VAL A N 1
ATOM 3784 C CA . VAL A 1 257 ? -42.78000 -1.01500 4.08200 1.000 17.51211 244 VAL A CA 1
ATOM 3785 C C . VAL A 1 257 ? -43.21000 -1.16000 5.54000 1.000 18.29211 244 VAL A C 1
ATOM 3786 O O . VAL A 1 257 ? -42.89800 -0.30500 6.37600 1.000 18.59212 244 VAL A O 1
ATOM 3799 N N . THR A 1 258 ? -43.89000 -2.26900 5.87400 1.000 18.66211 245 THR A N 1
ATOM 3800 C CA . THR A 1 258 ? -44.26100 -2.56000 7.27400 1.000 20.00211 245 THR A CA 1
ATOM 3801 C C . THR A 1 258 ? -43.03300 -2.61500 8.17100 1.000 20.46211 245 THR A C 1
ATOM 3802 O O . THR A 1 258 ? -43.04000 -2.10100 9.28900 1.000 20.12211 245 THR A O 1
ATOM 3813 N N . GLN A 1 259 ? -41.98000 -3.26700 7.69700 1.000 17.32212 246 GLN A N 1
ATOM 3814 C CA . GLN A 1 259 ? -40.76700 -3.36000 8.48900 1.000 16.03212 246 GLN A CA 1
ATOM 3815 C C . GLN A 1 259 ? -40.24400 -1.97500 8.81200 1.000 17.96212 246 GLN A C 1
ATOM 3816 O O . GLN A 1 259 ? -39.86000 -1.70700 9.94800 1.000 20.08211 246 GLN A O 1
ATOM 3830 N N . ILE A 1 260 ? -40.21600 -1.09700 7.82000 1.000 16.51211 247 ILE A N 1
ATOM 3831 C CA . ILE A 1 260 ? -39.65500 0.23800 8.00200 1.000 17.90211 247 ILE A CA 1
ATOM 3832 C C . ILE A 1 260 ? -40.52000 1.07300 8.92100 1.000 20.65212 247 ILE A C 1
ATOM 3833 O O . ILE A 1 260 ? -40.00500 1.86000 9.73100 1.000 22.15211 247 ILE A O 1
ATOM 3849 N N . GLN A 1 261 ? -41.83400 0.91700 8.84100 1.000 20.83211 248 GLN A N 1
ATOM 3850 C CA . GLN A 1 261 ? -42.73600 1.74400 9.60300 1.000 23.49211 248 GLN A CA 1
ATOM 3851 C C . GLN A 1 261 ? -42.92800 1.25500 11.03700 1.000 27.37211 248 GLN A C 1
ATOM 3852 O O . GLN A 1 261 ? -43.53600 1.97400 11.85000 1.000 27.44212 248 GLN A O 1
ATOM 3866 N N . TRP A 1 262 ? -42.44000 0.05400 11.36400 1.000 26.05212 249 TRP A N 1
ATOM 3867 C CA . TRP A 1 262 ? -42.69300 -0.50000 12.68400 1.000 25.22212 249 TRP A CA 1
ATOM 3868 C C . TRP A 1 262 ? -42.14000 0.34500 13.79500 1.000 26.83211 249 TRP A C 1
ATOM 3869 O O . TRP A 1 262 ? -41.01500 0.83500 13.71100 1.000 34.61212 249 TRP A O 1
ATOM 3890 N N . ARG A 1 263 ? -42.86800 0.41300 14.91300 1.000 30.43212 250 ARG A N 1
ATOM 3891 C CA . ARG A 1 263 ? -42.32200 1.11300 16.07900 1.000 31.35212 250 ARG A CA 1
ATOM 3892 C C . ARG A 1 263 ? -42.46900 0.18100 17.26800 1.000 28.74212 250 ARG A C 1
ATOM 3893 O O . ARG A 1 263 ? -43.54600 -0.34400 17.46100 1.000 29.89211 250 ARG A O 1
ATOM 3914 N N . PRO A 1 264 ? -41.46900 0.06900 18.14000 1.000 28.41212 251 PRO A N 1
ATOM 3915 C CA . PRO A 1 264 ? -41.58600 -0.78900 19.31200 1.000 36.50212 251 PRO A CA 1
ATOM 3916 C C . PRO A 1 264 ? -42.59600 -0.21800 20.27000 1.000 39.02212 251 PRO A C 1
ATOM 3917 O O . PRO A 1 264 ? -43.00600 0.93400 20.18700 1.000 32.91212 251 PRO A O 1
ATOM 3928 N N . GLU A 1 265 ? -43.00200 -1.06300 21.20600 1.000 52.62212 252 GLU A N 1
ATOM 3929 C CA . GLU A 1 265 ? -43.82800 -0.58900 22.31200 1.000 71.52212 252 GLU A CA 1
ATOM 3930 C C . GLU A 1 265 ? -43.18200 0.60900 22.99700 1.000 55.15212 252 GLU A C 1
ATOM 3931 O O . GLU A 1 265 ? -43.86700 1.58300 23.32100 1.000 47.53211 252 GLU A O 1
ATOM 3943 N N . ASP A 1 266 ? -41.84800 0.58300 23.17900 1.000 40.39212 253 ASP A N 1
ATOM 3944 C CA . ASP A 1 266 ? -41.15400 1.64200 23.89800 1.000 77.26212 253 ASP A CA 1
ATOM 3945 C C . ASP A 1 266 ? -40.90300 2.87900 23.03700 1.000 73.27212 253 ASP A C 1
ATOM 3946 O O . ASP A 1 266 ? -40.06400 3.69500 23.40500 1.000 60.61212 253 ASP A O 1
ATOM 3955 N N . ALA A 1 267 ? -41.62400 3.05600 21.92800 1.000 48.29212 254 ALA A N 1
ATOM 3956 C CA . ALA A 1 267 ? -41.12100 3.94900 20.89400 1.000 50.54212 254 ALA A CA 1
ATOM 3957 C C . ALA A 1 267 ? -41.45300 5.40500 21.21700 1.000 30.71212 254 ALA A C 1
ATOM 3958 O O . ALA A 1 267 ? -42.58400 5.72700 21.58100 1.000 35.36211 254 ALA A O 1
ATOM 3965 N N . PRO A 1 268 ? -40.51800 6.31800 21.00000 1.000 32.22212 255 PRO A N 1
ATOM 3966 C CA . PRO A 1 268 ? -40.82100 7.72800 21.20600 1.000 28.54212 255 PRO A CA 1
ATOM 3967 C C . PRO A 1 268 ? -41.82300 8.24800 20.16900 1.000 31.75212 255 PRO A C 1
ATOM 3968 O O . PRO A 1 268 ? -41.84400 7.83300 19.00400 1.000 33.44212 255 PRO A O 1
ATOM 3979 N N . GLU A 1 269 ? -42.57700 9.28100 20.57400 1.000 27.56212 256 GLU A N 1
ATOM 3980 C CA . GLU A 1 269 ? -43.52000 9.92200 19.65100 1.000 32.93212 256 GLU A CA 1
ATOM 3981 C C . GLU A 1 269 ? -42.76900 10.62600 18.53200 1.000 43.38212 256 GLU A C 1
ATOM 3982 O O . GLU A 1 269 ? -43.22000 10.64900 17.37500 1.000 38.83212 256 GLU A O 1
ATOM 3994 N N . GLU A 1 270 ? -41.64200 11.23900 18.86100 1.000 30.43212 257 GLU A N 1
ATOM 3995 C CA . GLU A 1 270 ? -40.78300 11.88400 17.87700 1.000 35.14212 257 GLU A CA 1
ATOM 3996 C C . GLU A 1 270 ? -39.62400 10.95000 17.56700 1.000 31.31212 257 GLU A C 1
ATOM 3997 O O . GLU A 1 270 ? -38.83800 10.64300 18.46200 1.000 31.02212 257 GLU A O 1
ATOM 4009 N N . THR A 1 271 ? -39.48400 10.53200 16.29200 1.000 26.52212 258 THR A N 1
ATOM 4010 C CA . THR A 1 271 ? -38.38000 9.63600 15.93600 1.000 27.15212 258 THR A CA 1
ATOM 4011 C C . THR A 1 271 ? -37.08200 10.41500 16.09200 1.000 24.70211 258 THR A C 1
ATOM 4012 O O . THR A 1 271 ? -37.01500 11.58600 15.70000 1.000 26.45211 258 THR A O 1
ATOM 4023 N N . PRO A 1 272 ? -36.04100 9.81400 16.64600 1.000 22.16211 259 PRO A N 1
ATOM 4024 C CA . PRO A 1 272 ? -34.77700 10.53400 16.78300 1.000 23.17211 259 PRO A CA 1
ATOM 4025 C C . PRO A 1 272 ? -34.12500 10.88900 15.45700 1.000 23.86211 259 PRO A C 1
ATOM 4026 O O . PRO A 1 272 ? -34.46200 10.36900 14.38200 1.000 22.50211 259 PRO A O 1
ATOM 4037 N N . PHE A 1 273 ? -33.20000 11.84000 15.54100 1.000 21.49211 260 PHE A N 1
ATOM 4038 C CA . PHE A 1 273 ? -32.40100 12.28300 14.42700 1.000 22.32212 260 PHE A CA 1
ATOM 4039 C C . PHE A 1 273 ? -33.22300 12.98700 13.39900 1.000 23.55212 260 PHE A C 1
ATOM 4040 O O . PHE A 1 273 ? -32.82000 13.07800 12.26400 1.000 25.55212 260 PHE A O 1
ATOM 4057 N N . ARG A 1 274 ? -34.40400 13.44100 13.77900 1.000 24.38211 261 ARG A N 1
ATOM 4058 C CA . ARG A 1 274 ? -35.35300 14.09500 12.88800 1.000 28.00212 261 ARG A CA 1
ATOM 4059 C C . ARG A 1 274 ? -35.75400 13.22300 11.69100 1.000 28.99211 261 ARG A C 1
ATOM 4060 O O . ARG A 1 274 ? -36.20600 13.72800 10.66400 1.000 28.80212 261 ARG A O 1
ATOM 4081 N N . LEU A 1 275 ? -35.64800 11.90800 11.88300 1.000 22.56211 262 LEU A N 1
ATOM 4082 C CA . LEU A 1 275 ? -36.01400 11.01900 10.79200 1.000 21.48211 262 LEU A CA 1
ATOM 4083 C C . LEU A 1 275 ? -37.51900 10.98800 10.63300 1.000 23.34212 262 LEU A C 1
ATOM 4084 O O . LEU A 1 275 ? -38.29500 11.01500 11.60400 1.000 24.48212 262 LEU A O 1
ATOM 4100 N N . ASP A 1 276 ? -37.92000 10.87000 9.40500 1.000 19.34212 263 ASP A N 1
ATOM 4101 C CA . ASP A 1 276 ? -39.29400 10.61300 9.04500 1.000 19.71212 263 ASP A CA 1
ATOM 4102 C C . ASP A 1 276 ? -39.37700 9.18900 8.50100 1.000 17.96212 263 ASP A C 1
ATOM 4103 O O . ASP A 1 276 ? -38.95900 8.91600 7.37100 1.000 17.74212 263 ASP A O 1
ATOM 4112 N N . ILE A 1 277 ? -39.93200 8.27100 9.28800 1.000 17.93212 264 ILE A N 1
ATOM 4113 C CA . ILE A 1 277 ? -40.03000 6.85800 8.92800 1.000 19.45211 264 ILE A CA 1
ATOM 4114 C C . ILE A 1 277 ? -40.85500 6.69200 7.67000 1.000 18.14211 264 ILE A C 1
ATOM 4115 O O . ILE A 1 277 ? -40.58500 5.81700 6.85800 1.000 18.04212 264 ILE A O 1
ATOM 4131 N N . ASP A 1 278 ? -41.86500 7.52700 7.46500 1.000 16.99212 265 ASP A N 1
ATOM 4132 C CA . ASP A 1 278 ? -42.67600 7.40600 6.27100 1.000 15.92211 265 ASP A CA 1
ATOM 4133 C C . ASP A 1 278 ? -41.91000 7.91400 5.04400 1.000 16.99211 265 ASP A C 1
ATOM 4134 O O . ASP A 1 278 ? -42.18100 7.46200 3.94200 1.000 17.27211 265 ASP A O 1
ATOM 4143 N N . GLU A 1 279 ? -40.95100 8.80600 5.22800 1.000 16.20211 266 GLU A N 1
ATOM 4144 C CA . GLU A 1 279 ? -40.05500 9.18100 4.13700 1.000 15.79212 266 GLU A CA 1
ATOM 4145 C C . GLU A 1 279 ? -39.17800 8.00000 3.76300 1.000 15.99212 266 GLU A C 1
ATOM 4146 O O . GLU A 1 279 ? -38.96600 7.72800 2.58000 1.000 16.35211 266 GLU A O 1
ATOM 4158 N N . LEU A 1 280 ? -38.66800 7.29900 4.75400 1.000 15.79211 267 LEU A N 1
ATOM 4159 C CA . LEU A 1 280 ? -37.90300 6.09700 4.48100 1.000 15.76211 267 LEU A CA 1
ATOM 4160 C C . LEU A 1 280 ? -38.73400 5.08800 3.73400 1.000 16.70212 267 LEU A C 1
ATOM 4161 O O . LEU A 1 280 ? -38.23800 4.43900 2.80900 1.000 16.25212 267 LEU A O 1
ATOM 4177 N N . ALA A 1 281 ? -40.01100 4.92600 4.09800 1.000 15.27211 268 ALA A N 1
ATOM 4178 C CA . ALA A 1 281 ? -40.84900 3.99300 3.37300 1.000 15.02211 268 ALA A CA 1
ATOM 4179 C C . ALA A 1 281 ? -41.06200 4.40800 1.92200 1.000 16.35212 268 ALA A C 1
ATOM 4180 O O . ALA A 1 281 ? -41.10800 3.54700 1.03900 1.000 15.90212 268 ALA A O 1
ATOM 4187 N N . ALA A 1 282 ? -41.20900 5.70500 1.65400 1.000 15.26211 269 ALA A N 1
ATOM 4188 C CA . ALA A 1 282 ? -41.36800 6.19000 0.30300 1.000 14.55211 269 ALA A CA 1
ATOM 4189 C C . ALA A 1 282 ? -40.10100 5.97900 -0.50500 1.000 15.35211 269 ALA A C 1
ATOM 4190 O O . ALA A 1 282 ? -40.15300 5.55500 -1.67600 1.000 15.52212 269 ALA A O 1
ATOM 4197 N N . TYR A 1 283 ? -38.94500 6.26300 0.10800 1.000 15.69211 270 TYR A N 1
ATOM 4198 C CA . TYR A 1 283 ? -37.65600 5.98500 -0.52500 1.000 15.07211 270 TYR A CA 1
ATOM 4199 C C . TYR A 1 283 ? -37.55600 4.52200 -0.89700 1.000 16.13211 270 TYR A C 1
ATOM 4200 O O . TYR A 1 283 ? -37.14400 4.19100 -2.01600 1.000 15.51211 270 TYR A O 1
ATOM 4218 N N . ALA A 1 284 ? -37.94000 3.61900 0.01700 1.000 15.07211 271 ALA A N 1
ATOM 4219 C CA . ALA A 1 284 ? -37.89000 2.19600 -0.26200 1.000 14.81211 271 ALA A CA 1
ATOM 4220 C C . ALA A 1 284 ? -38.74900 1.86200 -1.46500 1.000 15.49211 271 ALA A C 1
ATOM 4221 O O . ALA A 1 284 ? -38.33900 1.07600 -2.32800 1.000 15.40211 271 ALA A O 1
ATOM 4228 N N . SER A 1 285 ? -39.96000 2.38400 -1.51200 1.000 15.28211 272 SER A N 1
ATOM 4229 C CA A SER A 1 285 ? -40.81800 2.12200 -2.68400 0.478 15.30211 272 SER A CA 1
ATOM 4230 C CA B SER A 1 285 ? -40.82000 2.12400 -2.68100 0.522 15.50211 272 SER A CA 1
ATOM 4231 C C . SER A 1 285 ? -40.15100 2.58300 -3.97100 1.000 14.89212 272 SER A C 1
ATOM 4232 O O . SER A 1 285 ? -40.25200 1.93200 -5.02500 1.000 17.02212 272 SER A O 1
ATOM 4245 N N . ASP A 1 286 ? -39.49500 3.75800 -3.94700 1.000 14.31211 273 ASP A N 1
ATOM 4246 C CA . ASP A 1 286 ? -38.76700 4.21900 -5.12900 1.000 16.00211 273 ASP A CA 1
ATOM 4247 C C . ASP A 1 286 ? -37.63500 3.28700 -5.51800 1.000 15.73212 273 ASP A C 1
ATOM 4248 O O . ASP A 1 286 ? -37.39700 3.03100 -6.69900 1.000 17.61212 273 ASP A O 1
ATOM 4257 N N . ARG A 1 287 ? -36.89300 2.77100 -4.54000 1.000 14.99212 274 ARG A N 1
ATOM 4258 C CA . ARG A 1 287 ? -35.83600 1.81000 -4.83000 1.000 15.35211 274 ARG A CA 1
ATOM 4259 C C . ARG A 1 287 ? -36.42800 0.57000 -5.49000 1.000 15.83211 274 ARG A C 1
ATOM 4260 O O . ARG A 1 287 ? -35.88400 0.07500 -6.46200 1.000 15.85212 274 ARG A O 1
ATOM 4281 N N . ALA A 1 288 ? -37.55300 0.06200 -4.97200 1.000 15.60211 275 ALA A N 1
ATOM 4282 C CA . ALA A 1 288 ? -38.15500 -1.11900 -5.54500 1.000 15.55212 275 ALA A CA 1
ATOM 4283 C C . ALA A 1 288 ? -38.56800 -0.86800 -6.98700 1.000 17.38212 275 ALA A C 1
ATOM 4284 O O . ALA A 1 288 ? -38.41700 -1.72800 -7.86300 1.000 17.66211 275 ALA A O 1
ATOM 4291 N N . GLY A 1 289 ? -39.10800 0.32800 -7.26400 1.000 16.65212 276 GLY A N 1
ATOM 4292 C CA . GLY A 1 289 ? -39.46000 0.68900 -8.62700 1.000 17.57212 276 GLY A CA 1
ATOM 4293 C C . GLY A 1 289 ? -38.26200 0.70900 -9.54700 1.000 17.80212 276 GLY A C 1
ATOM 4294 O O . GLY A 1 289 ? -38.35100 0.29600 -10.70900 1.000 18.49211 276 GLY A O 1
ATOM 4298 N N . ARG A 1 290 ? -37.11500 1.18100 -9.04900 1.000 16.82212 277 ARG A N 1
ATOM 4299 C CA . ARG A 1 290 ? -35.92200 1.16600 -9.84600 1.000 16.81212 277 ARG A CA 1
ATOM 4300 C C . ARG A 1 290 ? -35.46100 -0.26200 -10.14300 1.000 16.89212 277 ARG A C 1
ATOM 4301 O O . ARG A 1 290 ? -34.96500 -0.54400 -11.23600 1.000 18.23211 277 ARG A O 1
ATOM 4322 N N . ARG A 1 291 ? -35.62300 -1.19000 -9.19200 1.000 16.07211 278 ARG A N 1
ATOM 4323 C CA . ARG A 1 291 ? -35.28200 -2.58300 -9.45100 1.000 17.35212 278 ARG A CA 1
ATOM 4324 C C . ARG A 1 291 ? -36.13700 -3.13300 -10.57200 1.000 17.47211 278 ARG A C 1
ATOM 4325 O O . ARG A 1 291 ? -35.65500 -3.79200 -11.49400 1.000 17.53211 278 ARG A O 1
ATOM 4346 N N . LEU A 1 292 ? -37.43500 -2.89700 -10.47600 1.000 17.38211 279 LEU A N 1
ATOM 4347 C CA . LEU A 1 292 ? -38.33200 -3.39100 -11.51800 1.000 17.73211 279 LEU A CA 1
ATOM 4348 C C . LEU A 1 292 ? -37.94500 -2.78600 -12.86300 1.000 20.15212 279 LEU A C 1
ATOM 4349 O O . LEU A 1 292 ? -37.96900 -3.47900 -13.89300 1.000 20.14211 279 LEU A O 1
ATOM 4365 N N . GLY A 1 293 ? -37.66500 -1.49200 -12.90200 1.000 19.15212 280 GLY A N 1
ATOM 4366 C CA . GLY A 1 293 ? -37.31600 -0.85800 -14.16000 1.000 19.60212 280 GLY A CA 1
ATOM 4367 C C . GLY A 1 293 ? -36.06000 -1.43300 -14.77700 1.000 19.47211 280 GLY A C 1
ATOM 4368 O O . GLY A 1 293 ? -35.99000 -1.65800 -15.98900 1.000 20.41211 280 GLY A O 1
ATOM 4372 N N . ALA A 1 294 ? -35.05600 -1.75200 -13.94100 1.000 17.74211 281 ALA A N 1
ATOM 4373 C CA . ALA A 1 294 ? -33.83700 -2.31500 -14.45900 1.000 19.42212 281 ALA A CA 1
ATOM 4374 C C . ALA A 1 294 ? -34.09500 -3.66400 -15.06800 1.000 19.80212 281 ALA A C 1
ATOM 4375 O O . ALA A 1 294 ? -33.52000 -4.00400 -16.08100 1.000 19.96212 281 ALA A O 1
ATOM 4382 N N . ILE A 1 295 ? -34.90400 -4.48500 -14.39800 1.000 17.97211 282 ILE A N 1
ATOM 4383 C CA . ILE A 1 295 ? -35.17500 -5.82700 -14.88600 1.000 18.61211 282 ILE A CA 1
ATOM 4384 C C . ILE A 1 295 ? -36.02900 -5.77600 -16.13900 1.000 19.79211 282 ILE A C 1
ATOM 4385 O O . ILE A 1 295 ? -35.80700 -6.54200 -17.06800 1.000 20.66212 282 ILE A O 1
ATOM 4401 N N . SER A 1 296 ? -36.98400 -4.83400 -16.18700 1.000 19.26211 283 SER A N 1
ATOM 4402 C CA . SER A 1 296 ? -37.88900 -4.70800 -17.32400 1.000 20.34212 283 SER A CA 1
ATOM 4403 C C . SER A 1 296 ? -37.11500 -4.43900 -18.62400 1.000 22.02212 283 SER A C 1
ATOM 4404 O O . SER A 1 296 ? -37.57200 -4.80400 -19.71100 1.000 21.54212 283 SER A O 1
ATOM 4412 N N . ALA A 1 297 ? -35.93400 -3.81400 -18.52400 1.000 21.49212 284 ALA A N 1
ATOM 4413 C CA . ALA A 1 297 ? -35.15300 -3.55200 -19.73000 1.000 24.94211 284 ALA A CA 1
ATOM 4414 C C . ALA A 1 297 ? -34.77700 -4.80000 -20.53700 1.000 27.62212 284 ALA A C 1
ATOM 4415 O O . ALA A 1 297 ? -34.46100 -4.67700 -21.74100 1.000 27.92212 284 ALA A O 1
ATOM 4422 N N . ALA A 1 298 ? -34.80700 -5.95500 -19.92000 1.000 21.64212 285 ALA A N 1
ATOM 4423 C CA . ALA A 1 298 ? -34.50700 -7.18700 -20.60800 1.000 21.18212 285 ALA A CA 1
ATOM 4424 C C . ALA A 1 298 ? -35.66300 -7.75000 -21.40600 1.000 22.82211 285 ALA A C 1
ATOM 4425 O O . ALA A 1 298 ? -35.44500 -8.69500 -22.17500 1.000 24.28211 285 ALA A O 1
ATOM 4432 N N . ARG A 1 299 ? -36.86800 -7.19800 -21.27300 1.000 20.90211 286 ARG A N 1
ATOM 4433 C CA . ARG A 1 299 ? -37.98700 -7.72900 -22.01600 1.000 24.68211 286 ARG A CA 1
ATOM 4434 C C . ARG A 1 299 ? -37.75800 -7.45600 -23.49000 1.000 30.01211 286 ARG A C 1
ATOM 4435 O O . ARG A 1 299 ? -37.52200 -6.32700 -23.90300 1.000 27.19212 286 ARG A O 1
ATOM 4456 N N . GLY A 1 300 ? -37.78500 -8.50100 -24.26000 1.000 32.15212 287 GLY A N 1
ATOM 4457 C CA . GLY A 1 300 ? -37.61000 -8.38000 -25.67900 1.000 40.10211 287 GLY A CA 1
ATOM 4458 C C . GLY A 1 300 ? -36.16400 -8.36800 -26.15300 1.000 46.27211 287 GLY A C 1
ATOM 4459 O O . GLY A 1 300 ? -35.91900 -8.25000 -27.36000 1.000 39.01212 287 GLY A O 1
ATOM 4463 N N . VAL A 1 301 ? -35.19500 -8.48400 -25.25200 1.000 29.90211 288 VAL A N 1
ATOM 4464 C CA . VAL A 1 301 ? -33.78600 -8.55300 -25.63200 1.000 32.38211 288 VAL A CA 1
ATOM 4465 C C . VAL A 1 301 ? -33.51500 -10.03700 -25.82200 1.000 36.89212 288 VAL A C 1
ATOM 4466 O O . VAL A 1 301 ? -33.97400 -10.85000 -24.99400 1.000 31.45212 288 VAL A O 1
ATOM 4479 N N . PRO A 1 302 ? -32.82400 -10.44300 -26.87800 1.000 37.97212 289 PRO A N 1
ATOM 4480 C CA . PRO A 1 302 ? -32.41900 -11.84100 -26.96900 1.000 33.67212 289 PRO A CA 1
ATOM 4481 C C . PRO A 1 302 ? -31.48700 -12.21200 -25.81300 1.000 30.06212 289 PRO A C 1
ATOM 4482 O O . PRO A 1 302 ? -30.59400 -11.47000 -25.43100 1.000 32.71211 289 PRO A O 1
ATOM 4493 N N . VAL A 1 303 ? -31.69100 -13.40000 -25.26700 1.000 28.25212 290 VAL A N 1
ATOM 4494 C CA . VAL A 1 303 ? -30.98000 -13.77100 -24.06100 1.000 27.78212 290 VAL A CA 1
ATOM 4495 C C . VAL A 1 303 ? -29.47600 -13.74400 -24.27500 1.000 33.14212 290 VAL A C 1
ATOM 4496 O O . VAL A 1 303 ? -28.71700 -13.46300 -23.33200 1.000 33.68211 290 VAL A O 1
ATOM 4509 N N . GLU A 1 304 ? -29.01200 -14.07400 -25.48600 1.000 35.56212 291 GLU A N 1
ATOM 4510 C CA . GLU A 1 304 ? -27.56900 -14.11200 -25.74400 1.000 36.14212 291 GLU A CA 1
ATOM 4511 C C . GLU A 1 304 ? -26.91800 -12.73400 -25.66300 1.000 37.89211 291 GLU A C 1
ATOM 4512 O O . GLU A 1 304 ? -25.69900 -12.66400 -25.59100 1.000 45.55211 291 GLU A O 1
ATOM 4524 N N . GLN A 1 305 ? -27.67700 -11.65100 -25.72200 1.000 33.98212 292 GLN A N 1
ATOM 4525 C CA . GLN A 1 305 ? -27.11500 -10.32000 -25.57200 1.000 35.61212 292 GLN A CA 1
ATOM 4526 C C . GLN A 1 305 ? -27.01200 -9.88700 -24.12200 1.000 48.56212 292 GLN A C 1
ATOM 4527 O O . GLN A 1 305 ? -26.36100 -8.88200 -23.83400 1.000 48.08212 292 GLN A O 1
ATOM 4541 N N . ILE A 1 306 ? -27.68200 -10.58900 -23.21300 1.000 34.90212 293 ILE A N 1
ATOM 4542 C CA . ILE A 1 306 ? -27.51200 -10.40700 -21.75600 1.000 35.63212 293 ILE A CA 1
ATOM 4543 C C . ILE A 1 306 ? -26.50900 -11.40300 -21.18600 1.000 35.38212 293 ILE A C 1
ATOM 4544 O O . ILE A 1 306 ? -25.64100 -11.03800 -20.40800 1.000 42.99212 293 ILE A O 1
ATOM 4560 N N . ASP A 1 307 ? -26.62300 -12.66100 -21.56200 1.000 32.66212 294 ASP A N 1
ATOM 4561 C CA . ASP A 1 307 ? -25.92300 -13.78400 -20.93700 1.000 32.34212 294 ASP A CA 1
ATOM 4562 C C . ASP A 1 307 ? -25.01100 -14.31400 -22.02800 1.000 45.60212 294 ASP A C 1
ATOM 4563 O O . ASP A 1 307 ? -25.40700 -15.13900 -22.86000 1.000 39.31211 294 ASP A O 1
ATOM 4572 N N . VAL A 1 308 ? -23.79300 -13.77600 -22.04800 1.000 65.70212 295 VAL A N 1
ATOM 4573 C CA . VAL A 1 308 ? -22.79500 -14.33000 -22.96700 1.000 55.32211 295 VAL A CA 1
ATOM 4574 C C . VAL A 1 308 ? -22.27800 -15.67800 -22.49100 1.000 78.71211 295 VAL A C 1
ATOM 4575 O O . VAL A 1 308 ? -21.72900 -16.46600 -23.29000 1.000 77.91211 295 VAL A O 1
ATOM 4588 N N . ASP A 1 309 ? -22.44400 -15.95400 -21.20400 1.000 122.54212 296 ASP A N 1
ATOM 4589 C CA . ASP A 1 309 ? -22.18900 -17.26500 -20.64200 1.000 79.93212 296 ASP A CA 1
ATOM 4590 C C . ASP A 1 309 ? -20.68900 -17.53200 -20.49700 1.000 81.76211 296 ASP A C 1
ATOM 4591 O O . ASP A 1 309 ? -20.22600 -17.95200 -19.44200 1.000 55.41211 296 ASP A O 1
#